Protein 1GVZ (pdb70)

Radius of gyration: 15.91 Å; Cα contacts (8 Å, |Δi|>4): 648; chains: 1; bounding box: 36×38×45 Å

Organism: Equus caballus (NCBI:txid9796)

Sequence (237 aa):
IIGGWECEKHSKPWQVAVYHQGHFQCGGVLVHPQWVLTAAHCMSDDYQIWLGRHNLSKDEDTAQFHQVSDSFLDPQFDLSLLKKKYLRPYDDISHDLMLLRLAQPARITDAVKILDLPTQEPKLGSTCYTSGWGLISTFTNRGSGTLQCVELRLQSNEKCARAYPEKMTEFVLCATHRDDSGSICLGDSGGALICDGVFQGITSWGYSECADFNDNFVFTKVMPHKKWIKETIEKNS

Solvent-accessible surface area: 10202 Å² total; per-residue (Å²): 13,59,37,27,115,85,3,136,137,67,41,39,16,36,5,0,0,2,26,44,122,54,120,9,37,0,0,0,0,0,12,54,41,33,0,0,0,0,1,0,34,6,75,33,134,70,16,48,0,68,1,3,26,6,26,20,75,114,149,32,158,55,29,30,106,13,102,31,52,66,42,54,30,8,108,130,11,82,117,74,21,65,113,47,106,56,7,94,26,103,14,69,5,2,27,1,2,0,0,0,47,1,48,124,74,9,170,87,37,95,4,0,84,69,17,104,31,3,118,96,109,24,72,119,25,16,64,0,78,1,1,1,2,3,61,131,40,3,140,121,67,44,3,34,22,35,5,47,0,0,87,6,129,2,49,47,38,84,49,2,7,167,59,61,77,114,4,87,38,146,54,1,13,1,2,17,18,194,54,60,48,0,18,0,0,4,0,0,0,0,0,2,0,20,3,118,68,39,1,3,0,2,1,0,8,5,68,13,99,33,4,32,1,36,77,18,2,2,2,0,35,2,32,58,7,34,147,53,0,122,90,12,21,142,77,52,73

Foldseek 3Di:
DFQFAFDDQLPQQQWKFKADPLATFAIWGAAFQFKTKFFLLSDDPWIWMWGLDFFQADDDPRIDTWTFDDKDFQPPPDCVQNVDQFDDQQDARLRRMMMTTTPDGHDDDSRHDHAYADPDAADFFFKKKKKFQADLPLVPHGGGTGITMHIWGWHDQVQQCPVHVVNDDPFFTQTAHDDQRDWDASRHTRIFIATPNHGFWTFDHGHSGTGHSRHGTGTTTRVVCVVVVVVVVVVPD

Secondary structure (DSSP, 8-state):
-BS-EEPPTTSSTTEEEEEETTEEEEEEEEEETTEEEE-GGG--SS-EEEES-SBTTS--TT-EEE-EEEEEE-TTS-GGGGG-SS--TTS--TT--EEEEESSPPPPBTTB---PPPSSPPPTT-EEEEEEEE-S-TTT-SEEEEEEEEEEEEE-GGGG-SS-GGG--TTEEEEE-SSTT-EE-GGGTTPEEEETTEEEEEE---SSS-EETTTS--EEESGGGHHHHHHHHHHH-

B-factor: mean 23.46, std 8.98, range [12.2, 68.85]

CATH classification: 2.40.10.10 (+1 more: 2.40.10.10)

InterPro domains:
  IPR001254 Serine proteases, trypsin domain [PF00089] (25-253)
  IPR001254 Serine proteases, trypsin domain [PS50240] (25-258)
  IPR001254 Serine proteases, trypsin domain [SM00020] (24-253)
  IPR001254 Serine proteases, trypsin domain [cd00190] (25-256)
  IPR001314 Peptidase S1A, chymotrypsin family [PR00722] (51-66)
  IPR001314 Peptidase S1A, chymotrypsin family [PR00722] (116-130)
  IPR001314 Peptidase S1A, chymotrypsin family [PR00722] (206-218)
  IPR009003 Peptidase S1, PA clan [SSF50494] (25-259)
  IPR018114 Serine proteases, trypsin family, histidine active site [PS00134] (61-66)
  IPR033116 Serine proteases, trypsin family, serine active site [PS00135] (207-218)

Nearest PDB structures (foldseek):
  1gvz-assembly1_A  TM=1.004E+00  e=5.950E-50  Equus caballus
  2zcl-assembly1_P  TM=9.090E-01  e=1.477E-29  Homo sapiens
  3tgi-assembly1_E  TM=9.128E-01  e=8.013E-24  Rattus norvegicus
  1a0j-assembly1_A  TM=9.058E-01  e=3.908E-24  Salmo salar
  1c9p-assembly1_A  TM=9.104E-01  e=4.204E-23  Sus scrofa

Structure (mmCIF, N/CA/C/O backbone):
data_1GVZ
#
_entry.id   1GVZ
#
_cell.length_a   72.668
_cell.length_b   79.104
_cell.length_c   45.783
_cell.angle_alpha   90.00
_cell.angle_beta   98.21
_cell.angle_gamma   90.00
#
_symmetry.space_group_name_H-M   'C 1 2 1'
#
loop_
_entity.id
_entity.type
_entity.pdbx_description
1 polymer KALLIKREIN-1E2
2 non-polymer GLYCEROL
3 non-polymer 'ACETATE ION'
4 water water
#
loop_
_atom_site.group_PDB
_atom_site.id
_atom_site.type_symbol
_atom_site.label_atom_id
_atom_site.label_alt_id
_atom_site.label_comp_id
_atom_site.label_asym_id
_atom_site.label_entity_id
_atom_site.label_seq_id
_atom_site.pdbx_PDB_ins_code
_atom_site.Cartn_x
_atom_site.Cartn_y
_atom_site.Cartn_z
_atom_site.occupancy
_atom_site.B_iso_or_equiv
_atom_site.auth_seq_id
_atom_site.auth_comp_id
_atom_site.auth_asym_id
_atom_site.auth_atom_id
_atom_site.pdbx_PDB_model_num
ATOM 1 N N . ILE A 1 1 ? 9.102 20.421 22.216 1.00 19.92 16 ILE A N 1
ATOM 2 C CA . ILE A 1 1 ? 8.107 20.457 23.330 1.00 18.74 16 ILE A CA 1
ATOM 3 C C . ILE A 1 1 ? 7.522 19.072 23.516 1.00 18.64 16 ILE A C 1
ATOM 4 O O . ILE A 1 1 ? 7.125 18.435 22.540 1.00 19.00 16 ILE A O 1
ATOM 9 N N . ILE A 1 2 ? 7.442 18.651 24.769 1.00 18.82 17 ILE A N 1
ATOM 10 C CA . ILE A 1 2 ? 6.720 17.411 25.108 1.00 19.80 17 ILE A CA 1
ATOM 11 C C . ILE A 1 2 ? 5.434 17.808 25.806 1.00 18.84 17 ILE A C 1
ATOM 12 O O . ILE A 1 2 ? 5.440 18.675 26.679 1.00 20.10 17 ILE A O 1
ATOM 17 N N . GLY A 1 3 ? 4.337 17.176 25.422 1.00 19.67 18 GLY A N 1
ATOM 18 C CA . GLY A 1 3 ? 3.064 17.425 26.087 1.00 19.56 18 GLY A CA 1
ATOM 19 C C . GLY A 1 3 ? 2.267 18.589 25.516 1.00 19.52 18 GLY A C 1
ATOM 20 O O . GLY A 1 3 ? 1.324 19.070 26.157 1.00 20.53 18 GLY A O 1
ATOM 21 N N . GLY A 1 4 ? 2.662 19.063 24.340 1.00 18.78 19 GLY A N 1
ATOM 22 C CA . GLY A 1 4 ? 1.953 20.139 23.657 1.00 18.30 19 GLY A CA 1
ATOM 23 C C . GLY A 1 4 ? 1.007 19.640 22.598 1.00 17.34 19 GLY A C 1
ATOM 24 O O . GLY A 1 4 ? 0.564 18.477 22.620 1.00 20.12 19 GLY A O 1
ATOM 25 N N . TRP A 1 5 ? 0.706 20.507 21.648 1.00 16.09 20 TRP A N 1
ATOM 26 C CA . TRP A 1 5 ? -0.233 20.219 20.583 1.00 16.42 20 TRP A CA 1
ATOM 27 C C . TRP A 1 5 ? 0.291 20.845 19.297 1.00 16.25 20 TRP A C 1
ATOM 28 O O . TRP A 1 5 ? 1.057 21.829 19.356 1.00 16.19 20 TRP A O 1
ATOM 39 N N . GLU A 1 6 ? -0.111 20.353 18.139 1.00 15.98 21 GLU A N 1
ATOM 40 C CA . GLU A 1 6 ? 0.346 20.923 16.887 1.00 16.07 21 GLU A CA 1
ATOM 41 C C . GLU A 1 6 ? -0.241 22.305 16.694 1.00 17.14 21 GLU A C 1
ATOM 42 O O . GLU A 1 6 ? -1.449 22.467 16.737 1.00 18.55 21 GLU A O 1
ATOM 48 N N . CYS A 1 7 ? 0.625 23.300 16.512 1.00 16.19 22 CYS A N 1
ATOM 49 C CA . CYS A 1 7 ? 0.147 24.672 16.299 1.00 17.58 22 CYS A CA 1
ATOM 50 C C . CYS A 1 7 ? -0.623 24.781 14.977 1.00 17.27 22 CYS A C 1
ATOM 51 O O . CYS A 1 7 ? -0.377 24.030 14.033 1.00 17.15 22 CYS A O 1
ATOM 55 N N . GLU A 1 8 ? -1.524 25.758 14.898 1.00 16.99 23 GLU A N 1
ATOM 56 C CA . GLU A 1 8 ? -2.112 26.091 13.604 1.00 17.39 23 GLU A CA 1
ATOM 57 C C . GLU A 1 8 ? -1.002 26.497 12.633 1.00 17.12 23 GLU A C 1
ATOM 58 O O . GLU A 1 8 ? -0.040 27.184 13.024 1.00 16.17 23 GLU A O 1
ATOM 64 N N . LYS A 1 9 ? -1.087 26.034 11.391 1.00 16.58 24 LYS A N 1
ATOM 65 C CA . LYS A 1 9 ? -0.038 26.265 10.409 1.00 17.21 24 LYS A CA 1
ATOM 66 C C . LYS A 1 9 ? 0.129 27.765 10.180 1.00 17.40 24 LYS A C 1
ATOM 67 O O . LYS A 1 9 ? -0.845 28.464 9.926 1.00 18.31 24 LYS A O 1
ATOM 77 N N . HIS A 1 10 ? 1.368 28.251 10.305 1.00 17.89 25 HIS A N 1
ATOM 78 C CA . HIS A 1 10 ? 1.696 29.675 10.090 1.00 19.68 25 HIS A CA 1
ATOM 79 C C . HIS A 1 10 ? 1.141 30.598 11.139 1.00 18.34 25 HIS A C 1
ATOM 80 O O . HIS A 1 10 ? 1.100 31.819 10.935 1.00 19.79 25 HIS A O 1
ATOM 87 N N . SER A 1 11 ? 0.704 30.046 12.262 1.00 17.38 26 SER A N 1
ATOM 88 C CA . SER A 1 11 ? 0.253 30.883 13.363 1.00 17.26 26 SER A CA 1
ATOM 89 C C . SER A 1 11 ? 1.396 31.496 14.154 1.00 16.57 26 SER A C 1
ATOM 90 O O . SER A 1 11 ? 1.146 32.375 15.001 1.00 17.38 26 SER A O 1
ATOM 93 N N . LYS A 1 12 ? 2.631 31.019 13.937 1.00 15.73 27 LYS A N 1
ATOM 94 C CA . LYS A 1 12 ? 3.825 31.568 14.622 1.00 15.18 27 LYS A CA 1
ATOM 95 C C . LYS A 1 12 ? 4.811 31.972 13.521 1.00 15.52 27 LYS A C 1
ATOM 96 O O . LYS A 1 12 ? 5.884 31.393 13.382 1.00 15.32 27 LYS A O 1
ATOM 102 N N . PRO A 1 13 ? 4.456 32.963 12.691 1.00 14.95 28 PRO A N 1
ATOM 103 C CA . PRO A 1 13 ? 5.224 33.218 11.463 1.00 14.45 28 PRO A CA 1
ATOM 104 C C . PRO A 1 13 ? 6.616 33.820 11.688 1.00 14.07 28 PRO A C 1
ATOM 105 O O . PRO A 1 13 ? 7.396 33.932 10.725 1.00 14.35 28 PRO A O 1
ATOM 109 N N . TRP A 1 14 ? 6.896 34.198 12.931 1.00 13.70 29 TRP A N 1
ATOM 110 C CA . TRP A 1 14 ? 8.241 34.608 13.361 1.00 13.70 29 TRP A CA 1
ATOM 111 C C . TRP A 1 14 ? 9.143 33.436 13.725 1.00 13.50 29 TRP A C 1
ATOM 112 O O . TRP A 1 14 ? 10.322 33.641 14.056 1.00 13.64 29 TRP A O 1
ATOM 123 N N . GLN A 1 15 ? 8.609 32.204 13.724 1.00 13.99 30 GLN A N 1
ATOM 124 C CA . GLN A 1 15 ? 9.361 31.049 14.202 1.00 13.95 30 GLN A CA 1
ATOM 125 C C . GLN A 1 15 ? 10.449 30.675 13.205 1.00 13.58 30 GLN A C 1
ATOM 126 O O . GLN A 1 15 ? 10.183 30.563 11.993 1.00 14.69 30 GLN A O 1
ATOM 132 N N . VAL A 1 16 ? 11.649 30.496 13.731 1.00 13.05 31 VAL A N 1
ATOM 133 C CA . VAL A 1 16 ? 12.779 30.133 12.907 1.00 13.62 31 VAL A CA 1
ATOM 134 C C . VAL A 1 16 ? 13.211 28.701 13.179 1.00 13.91 31 VAL A C 1
ATOM 135 O O . VAL A 1 16 ? 13.089 28.234 14.308 1.00 13.31 31 VAL A O 1
ATOM 139 N N . ALA A 1 17 ? 13.715 28.037 12.132 1.00 14.09 32 ALA A N 1
ATOM 140 C CA . ALA A 1 17 ? 14.412 26.753 12.314 1.00 13.82 32 ALA A CA 1
ATOM 141 C C . ALA A 1 17 ? 15.868 26.916 11.927 1.00 14.64 32 ALA A C 1
ATOM 142 O O . ALA A 1 17 ? 16.165 27.334 10.796 1.00 15.37 32 ALA A O 1
ATOM 144 N N . VAL A 1 18 ? 16.771 26.648 12.858 1.00 14.62 33 VAL A N 1
ATOM 145 C CA . VAL A 1 18 ? 18.209 26.782 12.638 1.00 15.47 33 VAL A CA 1
ATOM 146 C C . VAL A 1 18 ? 18.801 25.397 12.472 1.00 15.58 33 VAL A C 1
ATOM 147 O O . VAL A 1 18 ? 18.697 24.553 13.374 1.00 16.62 33 VAL A O 1
ATOM 151 N N . TYR A 1 19 ? 19.410 25.184 11.307 1.00 16.56 34 TYR A N 1
ATOM 152 C CA . TYR A 1 19 ? 20.024 23.898 10.960 1.00 17.28 34 TYR A CA 1
ATOM 153 C C . TYR A 1 19 ? 21.539 24.042 10.852 1.00 19.35 34 TYR A C 1
ATOM 154 O O . TYR A 1 19 ? 22.058 25.142 10.681 1.00 17.73 34 TYR A O 1
ATOM 163 N N . HIS A 1 20 ? 22.213 22.905 10.954 1.00 20.58 35 HIS A N 1
ATOM 164 C CA . HIS A 1 20 ? 23.650 22.814 10.696 1.00 22.95 35 HIS A CA 1
ATOM 165 C C . HIS A 1 20 ? 23.887 21.562 9.868 1.00 22.62 35 HIS A C 1
ATOM 166 O O . HIS A 1 20 ? 23.558 20.455 10.312 1.00 23.44 35 HIS A O 1
ATOM 173 N N . GLN A 1 21 ? 24.422 21.748 8.653 1.00 24.93 36 GLN A N 1
ATOM 174 C CA . GLN A 1 21 ? 24.784 20.631 7.774 1.00 26.17 36 GLN A CA 1
ATOM 175 C C . GLN A 1 21 ? 23.618 19.680 7.572 1.00 26.37 36 GLN A C 1
ATOM 176 O O . GLN A 1 21 ? 23.722 18.442 7.591 1.00 26.90 36 GLN A O 1
ATOM 182 N N . GLY A 1 22 ? 22.108 20.276 7.440 1.00 23.25 38 GLY A N 1
ATOM 183 C CA . GLY A 1 22 ? 20.986 19.396 7.221 1.00 24.03 38 GLY A CA 1
ATOM 184 C C . GLY A 1 22 ? 20.448 18.838 8.518 1.00 23.22 38 GLY A C 1
ATOM 185 O O . GLY A 1 22 ? 19.446 18.140 8.481 1.00 24.61 38 GLY A O 1
ATOM 186 N N . HIS A 1 23 ? 21.086 19.144 9.653 1.00 22.80 39 HIS A N 1
ATOM 187 C CA . HIS A 1 23 ? 20.594 18.656 10.945 1.00 22.48 39 HIS A CA 1
ATOM 188 C C . HIS A 1 23 ? 19.980 19.784 11.756 1.00 20.72 39 HIS A C 1
ATOM 189 O O . HIS A 1 23 ? 20.635 20.806 11.988 1.00 19.99 39 HIS A O 1
ATOM 196 N N . PHE A 1 24 ? 18.741 19.586 12.193 1.00 19.65 40 PHE A N 1
ATOM 197 C CA . PHE A 1 24 ? 18.067 20.610 12.988 1.00 18.80 40 PHE A CA 1
ATOM 198 C C . PHE A 1 24 ? 18.808 20.848 14.293 1.00 18.24 40 PHE A C 1
ATOM 199 O O . PHE A 1 24 ? 19.177 19.895 14.998 1.00 19.11 40 PHE A O 1
ATOM 207 N N . GLN A 1 25 ? 19.004 22.122 14.640 1.00 17.61 41 GLN A N 1
ATOM 208 C CA . GLN A 1 25 ? 19.679 22.480 15.877 1.00 18.21 41 GLN A CA 1
ATOM 209 C C . GLN A 1 25 ? 18.790 23.179 16.899 1.00 16.67 41 GLN A C 1
ATOM 210 O O . GLN A 1 25 ? 18.725 22.779 18.053 1.00 17.13 41 GLN A O 1
ATOM 216 N N . CYS A 1 26 ? 18.157 24.286 16.503 1.00 16.45 42 CYS A N 1
ATOM 217 C CA . CYS A 1 26 ? 17.276 24.996 17.429 1.00 17.39 42 CYS A CA 1
ATOM 218 C C . CYS A 1 26 ? 16.282 25.837 16.685 1.00 15.26 42 CYS A C 1
ATOM 219 O O . CYS A 1 26 ? 16.304 25.910 15.475 1.00 14.78 42 CYS A O 1
ATOM 223 N N . GLY A 1 27 ? 15.407 26.459 17.466 1.00 14.26 43 GLY A N 1
ATOM 224 C CA . GLY A 1 27 ? 14.524 27.495 16.955 1.00 14.20 43 GLY A CA 1
ATOM 225 C C . GLY A 1 27 ? 15.144 28.881 17.042 1.00 14.20 43 GLY A C 1
ATOM 226 O O . GLY A 1 27 ? 16.362 29.043 17.164 1.00 14.43 43 GLY A O 1
ATOM 227 N N . GLY A 1 28 ? 14.278 29.886 16.964 1.00 13.92 44 GLY A N 1
ATOM 228 C CA . GLY A 1 28 ? 14.673 31.290 16.942 1.00 13.65 44 GLY A CA 1
ATOM 229 C C . GLY A 1 28 ? 13.463 32.122 16.647 1.00 13.35 44 GLY A C 1
ATOM 230 O O . GLY A 1 28 ? 12.378 31.596 16.346 1.00 13.20 44 GLY A O 1
ATOM 231 N N . VAL A 1 29 ? 13.646 33.444 16.739 1.00 13.26 45 VAL A N 1
ATOM 232 C CA . VAL A 1 29 ? 12.592 34.438 16.481 1.00 13.71 45 VAL A CA 1
ATOM 233 C C . VAL A 1 29 ? 13.080 35.451 15.443 1.00 13.66 45 VAL A C 1
ATOM 234 O O . VAL A 1 29 ? 14.165 36.042 15.604 1.00 14.13 45 VAL A O 1
ATOM 238 N N . LEU A 1 30 ? 12.315 35.637 14.390 1.00 13.16 46 LEU A N 1
ATOM 239 C CA . LEU A 1 30 ? 12.599 36.731 13.447 1.00 13.72 46 LEU A CA 1
ATOM 240 C C . LEU A 1 30 ? 12.158 38.060 14.065 1.00 13.96 46 LEU A C 1
ATOM 241 O O . LEU A 1 30 ? 10.967 38.316 14.256 1.00 14.30 46 LEU A O 1
ATOM 246 N N . VAL A 1 31 ? 13.136 38.890 14.445 1.00 14.55 47 VAL A N 1
ATOM 247 C CA . VAL A 1 31 ? 12.833 40.173 15.132 1.00 16.22 47 VAL A CA 1
ATOM 248 C C . VAL A 1 31 ? 12.971 41.405 14.235 1.00 17.32 47 VAL A C 1
ATOM 249 O O . VAL A 1 31 ? 12.598 42.500 14.660 1.00 18.22 47 VAL A O 1
ATOM 253 N N . HIS A 1 32 ? 13.495 41.209 13.022 1.00 17.08 48 HIS A N 1
ATOM 254 C CA . HIS A 1 32 ? 13.660 42.260 12.007 1.00 17.63 48 HIS A CA 1
ATOM 255 C C . HIS A 1 32 ? 13.887 41.468 10.720 1.00 17.89 48 HIS A C 1
ATOM 256 O O . HIS A 1 32 ? 14.315 40.313 10.803 1.00 17.13 48 HIS A O 1
ATOM 263 N N . PRO A 1 33 ? 13.564 41.995 9.535 1.00 18.48 49 PRO A N 1
ATOM 264 C CA . PRO A 1 33 ? 13.811 41.230 8.309 1.00 18.74 49 PRO A CA 1
ATOM 265 C C . PRO A 1 33 ? 15.247 40.728 8.192 1.00 18.30 49 PRO A C 1
ATOM 266 O O . PRO A 1 33 ? 15.485 39.703 7.547 1.00 20.47 49 PRO A O 1
ATOM 270 N N . GLN A 1 34 ? 16.204 41.403 8.809 1.00 18.05 50 GLN A N 1
ATOM 271 C CA . GLN A 1 34 ? 17.593 40.974 8.719 1.00 18.68 50 GLN A CA 1
ATOM 272 C C . GLN A 1 34 ? 18.153 40.259 9.953 1.00 17.23 50 GLN A C 1
ATOM 273 O O . GLN A 1 34 ? 19.364 40.023 10.023 1.00 18.54 50 GLN A O 1
ATOM 279 N N . TRP A 1 35 ? 17.293 39.948 10.933 1.00 16.79 51 TRP A N 1
ATOM 280 C CA . TRP A 1 35 ? 17.805 39.479 12.218 1.00 15.86 51 TRP A CA 1
ATOM 281 C C . TRP A 1 35 ? 16.975 38.386 12.883 1.00 14.85 51 TRP A C 1
ATOM 282 O O . TRP A 1 35 ? 15.754 38.535 13.007 1.00 15.17 51 TRP A O 1
ATOM 293 N N . VAL A 1 36 ? 17.682 37.356 13.361 1.00 15.03 52 VAL A N 1
ATOM 294 C CA . VAL A 1 36 ? 17.108 36.285 14.153 1.00 15.23 52 VAL A CA 1
ATOM 295 C C . VAL A 1 36 ? 17.705 36.352 15.557 1.00 14.41 52 VAL A C 1
ATOM 296 O O . VAL A 1 36 ? 18.932 36.456 15.731 1.00 15.99 52 VAL A O 1
ATOM 300 N N . LEU A 1 37 ? 16.833 36.259 16.554 1.00 14.66 53 LEU A N 1
ATOM 301 C CA . LEU A 1 37 ? 17.238 36.113 17.944 1.00 14.64 53 LEU A CA 1
ATOM 302 C C . LEU A 1 37 ? 17.131 34.646 18.341 1.00 14.55 53 LEU A C 1
ATOM 303 O O . LEU A 1 37 ? 16.095 34.024 18.131 1.00 14.67 53 LEU A O 1
ATOM 308 N N . THR A 1 38 ? 18.175 34.112 18.942 1.00 14.25 54 THR A N 1
ATOM 309 C CA . THR A 1 38 ? 18.152 32.734 19.404 1.00 15.23 54 THR A CA 1
ATOM 310 C C . THR A 1 38 ? 19.068 32.581 20.622 1.00 15.67 54 THR A C 1
ATOM 311 O O . THR A 1 38 ? 19.508 33.607 21.177 1.00 16.21 54 THR A O 1
ATOM 315 N N . ALA A 1 39 ? 19.299 31.349 21.084 1.00 15.72 55 ALA A N 1
ATOM 316 C CA . ALA A 1 39 ? 20.184 31.132 22.245 1.00 16.07 55 ALA A CA 1
ATOM 317 C C . ALA A 1 39 ? 21.647 31.121 21.801 1.00 16.16 55 ALA A C 1
ATOM 318 O O . ALA A 1 39 ? 21.994 30.575 20.734 1.00 17.87 55 ALA A O 1
ATOM 320 N N . ALA A 1 40 ? 22.520 31.668 22.650 1.00 17.47 56 ALA A N 1
ATOM 321 C CA . ALA A 1 40 ? 23.971 31.632 22.412 1.00 18.07 56 ALA A CA 1
ATOM 322 C C . ALA A 1 40 ? 24.522 30.206 22.305 1.00 18.97 56 ALA A C 1
ATOM 323 O O . ALA A 1 40 ? 25.464 29.981 21.525 1.00 19.64 56 ALA A O 1
ATOM 325 N N . HIS A 1 41 ? 23.939 29.250 23.032 1.00 19.39 57 HIS A N 1
ATOM 326 C CA . HIS A 1 41 ? 24.419 27.861 22.943 1.00 20.19 57 HIS A CA 1
ATOM 327 C C . HIS A 1 41 ? 24.077 27.184 21.601 1.00 21.54 57 HIS A C 1
ATOM 328 O O . HIS A 1 41 ? 24.483 26.038 21.346 1.00 23.54 57 HIS A O 1
ATOM 335 N N . CYS A 1 42 ? 23.335 27.883 20.748 1.00 21.40 58 CYS A N 1
ATOM 336 C CA . CYS A 1 42 ? 23.007 27.369 19.424 1.00 22.02 58 CYS A CA 1
ATOM 337 C C . CYS A 1 42 ? 24.052 27.846 18.407 1.00 22.91 58 CYS A C 1
ATOM 338 O O . CYS A 1 42 ? 23.863 27.786 17.174 1.00 22.53 58 CYS A O 1
ATOM 341 N N . MET A 1 43 ? 25.267 28.678 18.924 1.00 24.32 60 MET A N 1
ATOM 342 C CA . MET A 1 43 ? 26.335 29.077 18.013 1.00 24.87 60 MET A CA 1
ATOM 343 C C . MET A 1 43 ? 26.824 27.890 17.180 1.00 24.88 60 MET A C 1
ATOM 344 O O . MET A 1 43 ? 26.919 26.759 17.679 1.00 24.95 60 MET A O 1
ATOM 349 N N . SER A 1 44 ? 27.091 28.158 15.901 1.00 24.87 61 SER A N 1
ATOM 350 C CA . SER A 1 44 ? 27.693 27.164 15.009 1.00 25.71 61 SER A CA 1
ATOM 351 C C . SER A 1 44 ? 28.621 27.855 14.009 1.00 25.37 61 SER A C 1
ATOM 352 O O . SER A 1 44 ? 28.644 29.085 13.909 1.00 24.45 61 SER A O 1
ATOM 355 N N . ASP A 1 45 ? 29.401 27.060 13.275 1.00 27.54 62 ASP A N 1
ATOM 356 C CA . ASP A 1 45 ? 30.260 27.618 12.225 1.00 28.61 62 ASP A CA 1
ATOM 357 C C . ASP A 1 45 ? 29.634 27.711 10.833 1.00 28.58 62 ASP A C 1
ATOM 358 O O . ASP A 1 45 ? 30.282 28.156 9.886 1.00 29.05 62 ASP A O 1
ATOM 363 N N . ASP A 1 46 ? 28.374 27.294 10.692 1.00 27.24 63 ASP A N 1
ATOM 364 C CA . ASP A 1 46 ? 27.716 27.384 9.381 1.00 26.72 63 ASP A CA 1
ATOM 365 C C . ASP A 1 46 ? 26.196 27.222 9.513 1.00 25.23 63 ASP A C 1
ATOM 366 O O . ASP A 1 46 ? 25.681 26.121 9.584 1.00 26.25 63 ASP A O 1
ATOM 374 N N . TYR A 1 47 ? 25.504 28.341 9.551 1.00 22.80 64 TYR A N 1
ATOM 375 C CA . TYR A 1 47 ? 24.058 28.332 9.749 1.00 20.98 64 TYR A CA 1
ATOM 376 C C . TYR A 1 47 ? 23.250 28.091 8.476 1.00 20.20 64 TYR A C 1
ATOM 377 O O . TYR A 1 47 ? 23.559 28.635 7.417 1.00 20.74 64 TYR A O 1
ATOM 386 N N . GLN A 1 48 ? 22.214 27.260 8.583 1.00 19.08 65 GLN A N 1
ATOM 387 C CA . GLN A 1 48 ? 21.187 27.249 7.547 1.00 18.88 65 GLN A CA 1
ATOM 388 C C . GLN A 1 48 ? 19.903 27.683 8.230 1.00 17.52 65 GLN A C 1
ATOM 389 O O . GLN A 1 48 ? 19.442 26.997 9.154 1.00 18.23 65 GLN A O 1
ATOM 395 N N . ILE A 1 49 ? 19.354 28.829 7.826 1.00 17.07 66 ILE A N 1
ATOM 396 C CA . ILE A 1 49 ? 18.190 29.399 8.505 1.00 16.75 66 ILE A CA 1
ATOM 397 C C . ILE A 1 49 ? 16.965 29.186 7.644 1.00 16.45 66 ILE A C 1
ATOM 398 O O . ILE A 1 49 ? 16.964 29.516 6.446 1.00 16.67 66 ILE A O 1
ATOM 403 N N . TRP A 1 50 ? 15.922 28.645 8.254 1.00 15.84 67 TRP A N 1
ATOM 404 C CA . TRP A 1 50 ? 14.661 28.419 7.566 1.00 15.40 67 TRP A CA 1
ATOM 405 C C . TRP A 1 50 ? 13.528 29.169 8.226 1.00 15.82 67 TRP A C 1
ATOM 406 O O . TRP A 1 50 ? 13.232 28.979 9.419 1.00 15.33 67 TRP A O 1
ATOM 417 N N . LEU A 1 51 ? 12.872 30.002 7.418 1.00 15.36 68 LEU A N 1
ATOM 418 C CA . LEU A 1 51 ? 11.673 30.708 7.816 1.00 14.60 68 LEU A CA 1
ATOM 419 C C . LEU A 1 51 ? 10.465 30.075 7.134 1.00 14.79 68 LEU A C 1
ATOM 420 O O . LEU A 1 51 ? 10.617 29.371 6.125 1.00 15.17 68 LEU A O 1
ATOM 425 N N . GLY A 1 52 ? 9.277 30.342 7.663 1.00 14.37 69 GLY A N 1
ATOM 426 C CA . GLY A 1 52 ? 8.043 29.908 7.026 1.00 15.20 69 GLY A CA 1
ATOM 427 C C . GLY A 1 52 ? 7.747 28.418 7.141 1.00 14.88 69 GLY A C 1
ATOM 428 O O . GLY A 1 52 ? 6.934 27.889 6.374 1.00 16.08 69 GLY A O 1
ATOM 429 N N . ARG A 1 53 ? 8.373 27.738 8.098 1.00 15.47 70 ARG A N 1
ATOM 430 C CA . ARG A 1 53 ? 8.196 26.285 8.193 1.00 15.68 70 ARG A CA 1
ATOM 431 C C . ARG A 1 53 ? 7.042 25.924 9.088 1.00 16.29 70 ARG A C 1
ATOM 432 O O . ARG A 1 53 ? 6.680 26.637 10.027 1.00 17.37 70 ARG A O 1
ATOM 440 N N . HIS A 1 54 ? 6.485 24.752 8.801 1.00 15.72 71 HIS A N 1
ATOM 441 C CA . HIS A 1 54 ? 5.533 24.096 9.693 1.00 16.20 71 HIS A CA 1
ATOM 442 C C . HIS A 1 54 ? 5.930 22.648 9.982 1.00 15.57 71 HIS A C 1
ATOM 443 O O . HIS A 1 54 ? 6.173 22.280 11.134 1.00 15.36 71 HIS A O 1
ATOM 450 N N . ASN A 1 55 ? 5.979 21.837 8.926 1.00 15.69 72 ASN A N 1
ATOM 451 C CA . ASN A 1 55 ? 6.404 20.437 9.045 1.00 17.36 72 ASN A CA 1
ATOM 452 C C . ASN A 1 55 ? 7.824 20.313 8.496 1.00 17.99 72 ASN A C 1
ATOM 453 O O . ASN A 1 55 ? 8.049 20.423 7.286 1.00 18.60 72 ASN A O 1
ATOM 458 N N . LEU A 1 56 ? 8.790 20.129 9.395 1.00 18.02 73 LEU A N 1
ATOM 459 C CA . LEU A 1 56 ? 10.186 19.999 8.976 1.00 19.13 73 LEU A CA 1
ATOM 460 C C . LEU A 1 56 ? 10.461 18.736 8.174 1.00 21.24 73 LEU A C 1
ATOM 461 O O . LEU A 1 56 ? 11.533 18.615 7.574 1.00 22.90 73 LEU A O 1
ATOM 466 N N . SER A 1 57 ? 9.515 17.801 8.193 1.00 21.80 74 SER A N 1
ATOM 467 C CA . SER A 1 57 ? 9.727 16.480 7.597 1.00 23.89 74 SER A CA 1
ATOM 468 C C . SER A 1 57 ? 9.358 16.455 6.125 1.00 25.20 74 SER A C 1
ATOM 469 O O . SER A 1 57 ? 9.459 15.410 5.472 1.00 26.13 74 SER A O 1
ATOM 472 N N . LYS A 1 58 ? 8.925 17.587 5.587 1.00 25.54 75 LYS A N 1
ATOM 473 C CA . LYS A 1 58 ? 8.664 17.657 4.152 1.00 27.03 75 LYS A CA 1
ATOM 474 C C . LYS A 1 58 ? 8.945 19.014 3.555 1.00 27.24 75 LYS A C 1
ATOM 475 O O . LYS A 1 58 ? 9.117 19.983 4.276 1.00 26.50 75 LYS A O 1
ATOM 481 N N . ASP A 1 59 ? 9.020 19.065 2.227 1.00 27.87 76 ASP A N 1
ATOM 482 C CA . ASP A 1 59 ? 9.267 20.309 1.534 1.00 28.07 76 ASP A CA 1
ATOM 483 C C . ASP A 1 59 ? 8.007 21.151 1.624 1.00 26.34 76 ASP A C 1
ATOM 484 O O . ASP A 1 59 ? 6.889 20.639 1.539 1.00 27.75 76 ASP A O 1
ATOM 489 N N . GLU A 1 60 ? 8.188 22.454 1.817 1.00 23.93 77 GLU A N 1
ATOM 490 C CA . GLU A 1 60 ? 7.053 23.368 1.962 1.00 22.56 77 GLU A CA 1
ATOM 491 C C . GLU A 1 60 ? 7.229 24.586 1.096 1.00 21.97 77 GLU A C 1
ATOM 492 O O . GLU A 1 60 ? 8.301 25.199 1.063 1.00 20.74 77 GLU A O 1
ATOM 498 N N . ASP A 1 61 ? 6.159 24.969 0.411 1.00 21.91 78 ASP A N 1
ATOM 499 C CA . ASP A 1 61 ? 6.246 26.095 -0.506 1.00 22.36 78 ASP A CA 1
ATOM 500 C C . ASP A 1 61 ? 6.526 27.426 0.188 1.00 21.55 78 ASP A C 1
ATOM 501 O O . ASP A 1 61 ? 7.139 28.298 -0.410 1.00 22.11 78 ASP A O 1
ATOM 509 N N . THR A 1 62 ? 6.101 27.571 1.450 1.00 19.89 79 THR A N 1
ATOM 510 C CA . THR A 1 62 ? 6.330 28.821 2.196 1.00 19.38 79 THR A CA 1
ATOM 511 C C . THR A 1 62 ? 7.729 28.912 2.788 1.00 18.62 79 THR A C 1
ATOM 512 O O . THR A 1 62 ? 8.097 29.961 3.309 1.00 19.76 79 THR A O 1
ATOM 516 N N . ALA A 1 63 ? 8.494 27.831 2.697 1.00 18.41 80 ALA A N 1
ATOM 517 C CA . ALA A 1 63 ? 9.846 27.809 3.277 1.00 17.83 80 ALA A CA 1
ATOM 518 C C . ALA A 1 63 ? 10.751 28.825 2.592 1.00 18.07 80 ALA A C 1
ATOM 519 O O . ALA A 1 63 ? 10.765 28.931 1.367 1.00 19.23 80 ALA A O 1
ATOM 521 N N . GLN A 1 64 ? 11.534 29.545 3.394 1.00 16.89 81 GLN A N 1
ATOM 522 C CA . GLN A 1 64 ? 12.458 30.549 2.901 1.00 17.36 81 GLN A CA 1
ATOM 523 C C . GLN A 1 64 ? 13.833 30.284 3.521 1.00 17.58 81 GLN A C 1
ATOM 524 O O . GLN A 1 64 ? 13.981 30.251 4.752 1.00 17.91 81 GLN A O 1
ATOM 530 N N . PHE A 1 65 ? 14.825 30.080 2.665 1.00 16.89 82 PHE A N 1
ATOM 531 C CA . PHE A 1 65 ? 16.187 29.726 3.061 1.00 17.33 82 PHE A CA 1
ATOM 532 C C . PHE A 1 65 ? 17.067 30.963 3.174 1.00 17.54 82 PHE A C 1
ATOM 533 O O . PHE A 1 65 ? 17.059 31.799 2.259 1.00 17.38 82 PHE A O 1
ATOM 541 N N . HIS A 1 66 ? 17.846 31.042 4.260 1.00 16.91 83 HIS A N 1
ATOM 542 C CA . HIS A 1 66 ? 18.757 32.157 4.533 1.00 16.86 83 HIS A CA 1
ATOM 543 C C . HIS A 1 66 ? 20.075 31.676 5.092 1.00 17.49 83 HIS A C 1
ATOM 544 O O . HIS A 1 66 ? 20.130 30.718 5.887 1.00 18.08 83 HIS A O 1
ATOM 551 N N . GLN A 1 67 ? 21.140 32.351 4.675 1.00 18.79 84 GLN A N 1
ATOM 552 C CA . GLN A 1 67 ? 22.438 32.255 5.323 1.00 18.51 84 GLN A CA 1
ATOM 553 C C . GLN A 1 67 ? 22.646 33.433 6.259 1.00 18.80 84 GLN A C 1
ATOM 554 O O . GLN A 1 67 ? 21.911 34.423 6.215 1.00 18.92 84 GLN A O 1
ATOM 560 N N . VAL A 1 68 ? 23.676 33.314 7.091 1.00 18.95 85 VAL A N 1
ATOM 561 C CA . VAL A 1 68 ? 23.985 34.283 8.135 1.00 19.65 85 VAL A CA 1
ATOM 562 C C . VAL A 1 68 ? 25.316 34.958 7.798 1.00 19.65 85 VAL A C 1
ATOM 563 O O . VAL A 1 68 ? 26.273 34.281 7.435 1.00 21.39 85 VAL A O 1
ATOM 567 N N . SER A 1 69 ? 25.363 36.278 7.950 1.00 20.95 86 SER A N 1
ATOM 568 C CA . SER A 1 69 ? 26.599 37.022 7.707 1.00 22.43 86 SER A CA 1
ATOM 569 C C . SER A 1 69 ? 27.429 37.249 8.963 1.00 23.34 86 SER A C 1
ATOM 570 O O . SER A 1 69 ? 28.648 37.376 8.861 1.00 24.33 86 SER A O 1
ATOM 573 N N . ASP A 1 70 ? 26.782 37.352 10.127 1.00 22.98 87 ASP A N 1
ATOM 574 C CA . ASP A 1 70 ? 27.476 37.697 11.375 1.00 23.96 87 ASP A CA 1
ATOM 575 C C . ASP A 1 70 ? 26.668 37.184 12.555 1.00 23.30 87 ASP A C 1
ATOM 576 O O . ASP A 1 70 ? 25.436 37.111 12.477 1.00 22.36 87 ASP A O 1
ATOM 581 N N . SER A 1 71 ? 27.361 36.873 13.656 1.00 23.19 88 SER A N 1
ATOM 582 C CA . SER A 1 71 ? 26.725 36.518 14.929 1.00 22.92 88 SER A CA 1
ATOM 583 C C . SER A 1 71 ? 27.147 37.536 16.005 1.00 22.89 88 SER A C 1
ATOM 584 O O . SER A 1 71 ? 28.303 38.003 16.022 1.00 23.93 88 SER A O 1
ATOM 588 N N . PHE A 1 72 ? 26.233 37.858 16.913 1.00 21.40 89 PHE A N 1
ATOM 589 C CA . PHE A 1 72 ? 26.505 38.784 18.023 1.00 20.60 89 PHE A CA 1
ATOM 590 C C . PHE A 1 72 ? 25.966 38.142 19.304 1.00 20.74 89 PHE A C 1
ATOM 591 O O . PHE A 1 72 ? 24.757 37.959 19.451 1.00 19.17 89 PHE A O 1
ATOM 599 N N . LEU A 1 73 ? 26.855 37.791 20.228 1.00 20.76 90 LEU A N 1
ATOM 600 C CA . LEU A 1 73 ? 26.444 37.199 21.501 1.00 20.66 90 LEU A CA 1
ATOM 601 C C . LEU A 1 73 ? 26.275 38.270 22.555 1.00 20.91 90 LEU A C 1
ATOM 602 O O . LEU A 1 73 ? 26.955 39.310 22.522 1.00 21.21 90 LEU A O 1
ATOM 607 N N . ASP A 1 74 ? 25.363 38.036 23.489 1.00 20.43 91 ASP A N 1
ATOM 608 C CA . ASP A 1 74 ? 25.252 38.896 24.647 1.00 20.41 91 ASP A CA 1
ATOM 609 C C . ASP A 1 74 ? 26.670 38.963 25.240 1.00 20.71 91 ASP A C 1
ATOM 610 O O . ASP A 1 74 ? 27.260 37.926 25.535 1.00 20.85 91 ASP A O 1
ATOM 615 N N . PRO A 1 75 ? 27.214 40.168 25.424 1.00 22.22 92 PRO A N 1
ATOM 616 C CA . PRO A 1 75 ? 28.607 40.282 25.910 1.00 23.49 92 PRO A CA 1
ATOM 617 C C . PRO A 1 75 ? 28.853 39.682 27.303 1.00 24.33 92 PRO A C 1
ATOM 618 O O . PRO A 1 75 ? 30.016 39.438 27.668 1.00 25.52 92 PRO A O 1
ATOM 622 N N . GLN A 1 76 ? 27.785 39.426 28.058 1.00 24.45 93 GLN A N 1
ATOM 623 C CA . GLN A 1 76 ? 27.904 38.863 29.407 1.00 24.66 93 GLN A CA 1
ATOM 624 C C . GLN A 1 76 ? 27.743 37.344 29.435 1.00 24.31 93 GLN A C 1
ATOM 625 O O . GLN A 1 76 ? 27.845 36.719 30.488 1.00 25.85 93 GLN A O 1
ATOM 631 N N . PHE A 1 77 ? 27.486 36.740 28.282 1.00 23.09 94 PHE A N 1
ATOM 632 C CA . PHE A 1 77 ? 27.452 35.290 28.206 1.00 22.72 94 PHE A CA 1
ATOM 633 C C . PHE A 1 77 ? 28.841 34.726 28.540 1.00 23.41 94 PHE A C 1
ATOM 634 O O . PHE A 1 77 ? 29.851 35.236 28.044 1.00 23.89 94 PHE A O 1
ATOM 642 N N . ASP A 1 78 ? 28.891 33.691 29.365 1.00 23.95 95 ASP A N 1
ATOM 643 C CA . ASP A 1 78 ? 30.174 33.081 29.708 1.00 24.95 95 ASP A CA 1
ATOM 644 C C . ASP A 1 78 ? 30.654 32.212 28.549 1.00 25.16 95 ASP A C 1
ATOM 645 O O . ASP A 1 78 ? 30.140 31.114 28.318 1.00 24.94 95 ASP A O 1
ATOM 650 N N . LEU A 1 79 A 31.650 32.708 27.813 1.00 25.96 95 LEU A N 1
ATOM 651 C CA . LEU A 1 79 A 32.102 32.018 26.603 1.00 26.70 95 LEU A CA 1
ATOM 652 C C . LEU A 1 79 A 32.656 30.614 26.825 1.00 27.38 95 LEU A C 1
ATOM 653 O O . LEU A 1 79 A 32.685 29.819 25.894 1.00 26.96 95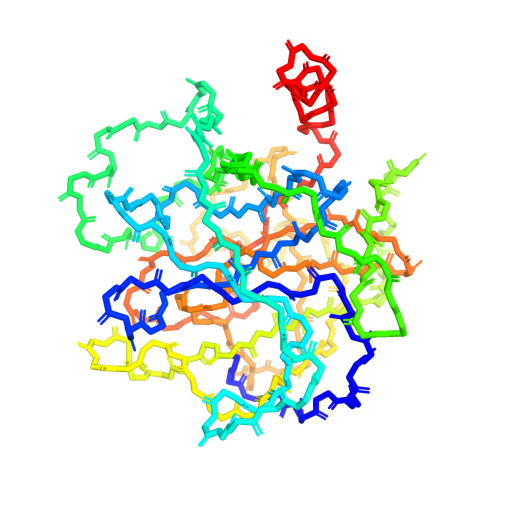 LEU A O 1
ATOM 658 N N . SER A 1 80 B 33.090 30.306 28.050 1.00 28.34 95 SER A N 1
ATOM 659 C CA . SER A 1 80 B 33.606 28.969 28.351 1.00 29.11 95 SER A CA 1
ATOM 660 C C . SER A 1 80 B 32.511 27.902 28.258 1.00 29.56 95 SER A C 1
ATOM 661 O O . SER A 1 80 B 32.794 26.701 28.155 1.00 30.20 95 SER A O 1
ATOM 664 N N . LEU A 1 81 C 31.256 28.351 28.256 1.00 29.35 95 LEU A N 1
ATOM 665 C CA . LEU A 1 81 C 30.129 27.434 28.083 1.00 29.24 95 LEU A CA 1
ATOM 666 C C . LEU A 1 81 C 30.057 26.868 26.665 1.00 29.32 95 LEU A C 1
ATOM 667 O O . LEU A 1 81 C 29.489 25.795 26.447 1.00 29.01 95 LEU A O 1
ATOM 672 N N . LEU A 1 82 D 30.656 27.577 25.709 1.00 29.54 95 LEU A N 1
ATOM 673 C CA . LEU A 1 82 D 30.620 27.165 24.308 1.00 30.14 95 LEU A CA 1
ATOM 674 C C . LEU A 1 82 D 31.405 25.882 24.042 1.00 31.05 95 LEU A C 1
ATOM 675 O O . LEU A 1 82 D 31.179 25.205 23.032 1.00 30.91 95 LEU A O 1
ATOM 680 N N . LYS A 1 83 E 32.313 25.541 24.957 1.00 31.96 95 LYS A N 1
ATOM 681 C CA . LYS A 1 83 E 33.101 24.316 24.827 1.00 33.11 95 LYS A CA 1
ATOM 682 C C . LYS A 1 83 E 32.289 23.058 25.140 1.00 33.57 95 LYS A C 1
ATOM 683 O O . LYS A 1 83 E 32.673 21.958 24.740 1.00 34.28 95 LYS A O 1
ATOM 686 N N . LYS A 1 84 F 31.165 23.222 25.840 1.00 33.55 95 LYS A N 1
ATOM 687 C CA . LYS A 1 84 F 30.346 22.082 26.259 1.00 33.27 95 LYS A CA 1
ATOM 688 C C . LYS A 1 84 F 29.337 21.710 25.181 1.00 32.87 95 LYS A C 1
ATOM 689 O O . LYS A 1 84 F 28.672 22.595 24.624 1.00 33.78 95 LYS A O 1
ATOM 692 N N . LYS A 1 85 G 29.197 20.417 24.894 1.00 32.90 95 LYS A N 1
ATOM 693 C CA . LYS A 1 85 G 28.136 19.996 23.975 1.00 32.13 95 LYS A CA 1
ATOM 694 C C . LYS A 1 85 G 26.754 20.293 24.559 1.00 31.41 95 LYS A C 1
ATOM 695 O O . LYS A 1 85 G 25.839 20.693 23.830 1.00 32.10 95 LYS A O 1
ATOM 698 N N . TYR A 1 86 H 26.615 20.111 25.872 1.00 29.66 95 TYR A N 1
ATOM 699 C CA . TYR A 1 86 H 25.355 20.388 26.556 1.00 28.68 95 TYR A CA 1
ATOM 700 C C . TYR A 1 86 H 25.593 21.234 27.778 1.00 28.31 95 TYR A C 1
ATOM 701 O O . TYR A 1 86 H 26.543 20.995 28.529 1.00 28.40 95 TYR A O 1
ATOM 710 N N . LEU A 1 87 I 24.737 22.232 27.976 1.00 27.21 95 LEU A N 1
ATOM 711 C CA . LEU A 1 87 I 24.744 22.978 29.227 1.00 27.10 95 LEU A CA 1
ATOM 712 C C . LEU A 1 87 I 24.172 22.100 30.346 1.00 26.49 95 LEU A C 1
ATOM 713 O O . LEU A 1 87 I 23.604 21.041 30.086 1.00 27.43 95 LEU A O 1
ATOM 718 N N . ARG A 1 88 J 24.352 22.529 31.591 1.00 25.13 95 ARG A N 1
ATOM 719 C CA . ARG A 1 88 J 23.876 21.775 32.748 1.00 24.74 95 ARG A CA 1
ATOM 720 C C . ARG A 1 88 J 22.556 22.399 33.220 1.00 23.19 95 ARG A C 1
ATOM 721 O O . ARG A 1 88 J 22.299 23.582 32.947 1.00 22.14 95 ARG A O 1
ATOM 729 N N . PRO A 1 89 K 21.719 21.634 33.919 1.00 22.76 95 PRO A N 1
ATOM 730 C CA . PRO A 1 89 K 20.438 22.172 34.428 1.00 22.34 95 PRO A CA 1
ATOM 731 C C . PRO A 1 89 K 20.609 23.362 35.382 1.00 22.13 95 PRO A C 1
ATOM 732 O O . PRO A 1 89 K 19.649 24.106 35.574 1.00 21.83 95 PRO A O 1
ATOM 736 N N . TYR A 1 90 ? 21.794 23.533 35.973 1.00 20.37 96 TYR A N 1
ATOM 737 C CA . TYR A 1 90 ? 22.047 24.661 36.863 1.00 21.33 96 TYR A CA 1
ATOM 738 C C . TYR A 1 90 ? 22.665 25.867 36.172 1.00 20.43 96 TYR A C 1
ATOM 739 O O . TYR A 1 90 ? 22.857 26.911 36.794 1.00 20.80 96 TYR A O 1
ATOM 748 N N . ASP A 1 91 ? 22.984 25.753 34.886 1.00 20.22 97 ASP A N 1
ATOM 749 C CA . ASP A 1 91 ? 23.659 26.864 34.216 1.00 20.64 97 ASP A CA 1
ATOM 750 C C . ASP A 1 91 ? 22.724 28.067 34.048 1.00 19.86 97 ASP A C 1
ATOM 751 O O . ASP A 1 91 ? 21.549 27.928 33.698 1.00 19.47 97 ASP A O 1
ATOM 756 N N . ASP A 1 92 ? 23.255 29.244 34.302 1.00 19.94 98 ASP A N 1
ATOM 757 C CA . ASP A 1 92 ? 22.518 30.493 34.195 1.00 19.71 98 ASP A CA 1
ATOM 758 C C . ASP A 1 92 ? 22.104 30.774 32.760 1.00 19.31 98 ASP A C 1
ATOM 759 O O . ASP A 1 92 ? 22.934 30.714 31.844 1.00 20.28 98 ASP A O 1
ATOM 764 N N . ILE A 1 93 ? 20.808 31.005 32.549 1.00 17.13 99 ILE A N 1
ATOM 765 C CA . ILE A 1 93 ? 20.284 31.286 31.200 1.00 17.17 99 ILE A CA 1
ATOM 766 C C . ILE A 1 93 ? 20.113 32.796 30.937 1.00 17.39 99 ILE A C 1
ATOM 767 O O . ILE A 1 93 ? 19.710 33.199 29.835 1.00 18.10 99 ILE A O 1
ATOM 772 N N . SER A 1 94 ? 20.440 33.616 31.934 1.00 17.33 100 SER A N 1
ATOM 773 C CA . SER A 1 94 ? 20.250 35.067 31.869 1.00 17.19 100 SER A CA 1
ATOM 774 C C . SER A 1 94 ? 20.784 35.737 30.618 1.00 17.32 100 SER A C 1
ATOM 775 O O . SER A 1 94 ? 20.143 36.664 30.109 1.00 18.16 100 SER A O 1
ATOM 778 N N . HIS A 1 95 ? 21.967 35.316 30.184 1.00 17.29 101 HIS A N 1
ATOM 779 C CA . HIS A 1 95 ? 22.668 35.967 29.082 1.00 17.73 101 HIS A CA 1
ATOM 780 C C . HIS A 1 95 ? 22.869 35.037 27.892 1.00 18.08 101 HIS A C 1
ATOM 781 O O . HIS A 1 95 ? 23.711 35.283 27.045 1.00 18.28 101 HIS A O 1
ATOM 788 N N . ASP A 1 96 ? 22.100 33.949 27.852 1.00 18.52 102 ASP A N 1
ATOM 789 C CA . ASP A 1 96 ? 22.252 32.940 26.804 1.00 19.17 102 ASP A CA 1
ATOM 790 C C . ASP A 1 96 ? 21.449 33.355 25.567 1.00 18.29 102 ASP A C 1
ATOM 791 O O . ASP A 1 96 ? 20.416 32.759 25.227 1.00 19.39 102 ASP A O 1
ATOM 796 N N . LEU A 1 97 ? 21.940 34.395 24.906 1.00 18.24 103 LEU A N 1
ATOM 797 C CA . LEU A 1 97 ? 21.224 35.087 23.844 1.00 18.12 103 LEU A CA 1
ATOM 798 C C . LEU A 1 97 ? 22.193 35.484 22.751 1.00 17.39 103 LEU A C 1
ATOM 799 O O . LEU A 1 97 ? 23.306 35.937 23.032 1.00 17.63 103 LEU A O 1
ATOM 807 N N . MET A 1 98 ? 21.757 35.335 21.508 1.00 17.02 104 MET A N 1
ATOM 808 C CA . MET A 1 98 ? 22.557 35.659 20.348 1.00 17.44 104 MET A CA 1
ATOM 809 C C . MET A 1 98 ? 21.695 36.220 19.240 1.00 16.92 104 MET A C 1
ATOM 810 O O . MET A 1 98 ? 20.574 35.718 19.001 1.00 16.98 104 MET A O 1
ATOM 815 N N . LEU A 1 99 ? 22.190 37.268 18.580 1.00 16.33 105 LEU A N 1
ATOM 816 C CA . LEU A 1 99 ? 21.595 37.794 17.364 1.00 15.44 105 LEU A CA 1
ATOM 817 C C . LEU A 1 99 ? 22.350 37.320 16.142 1.00 17.00 105 LEU A C 1
ATOM 818 O O . LEU A 1 99 ? 23.589 37.383 16.101 1.00 17.64 105 LEU A O 1
ATOM 823 N N . LE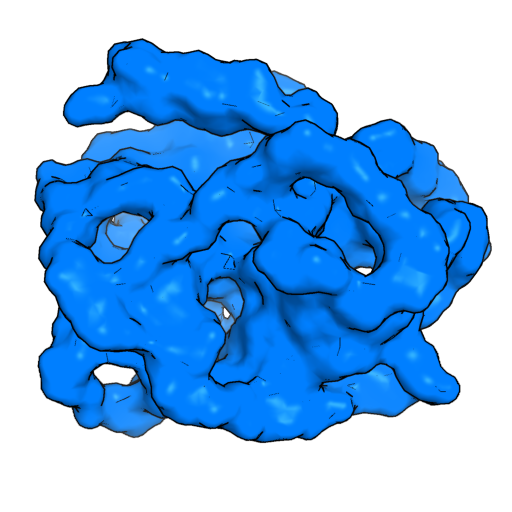U A 1 100 ? 21.613 36.809 15.159 1.00 16.88 106 LEU A N 1
ATOM 824 C CA . LEU A 1 100 ? 22.188 36.391 13.872 1.00 16.83 106 LEU A CA 1
ATOM 825 C C . LEU A 1 100 ? 21.722 37.357 12.795 1.00 17.02 106 LEU A C 1
ATOM 826 O O . LEU A 1 100 ? 20.519 37.546 12.591 1.00 17.04 106 LEU A O 1
ATOM 831 N N . ARG A 1 101 ? 22.690 37.979 12.105 1.00 17.05 107 ARG A N 1
ATOM 832 C CA . ARG A 1 101 ? 22.366 38.852 10.997 1.00 18.39 107 ARG A CA 1
ATOM 833 C C . ARG A 1 101 ? 22.279 38.019 9.730 1.00 17.94 107 ARG A C 1
ATOM 834 O O . ARG A 1 101 ? 23.222 37.305 9.384 1.00 18.71 107 ARG A O 1
ATOM 842 N N . LEU A 1 102 ? 21.132 38.119 9.070 1.00 18.07 108 LEU A N 1
ATOM 843 C CA . LEU A 1 102 ? 20.906 37.409 7.813 1.00 18.58 108 LEU A CA 1
ATOM 844 C C . LEU A 1 102 ? 21.656 38.097 6.670 1.00 19.62 108 LEU A C 1
ATOM 845 O O . LEU A 1 102 ? 21.670 39.339 6.573 1.00 20.09 108 LEU A O 1
ATOM 850 N N . ALA A 1 103 ? 22.252 37.284 5.812 1.00 20.19 109 ALA A N 1
ATOM 851 C CA . ALA A 1 103 ? 22.962 37.803 4.638 1.00 21.25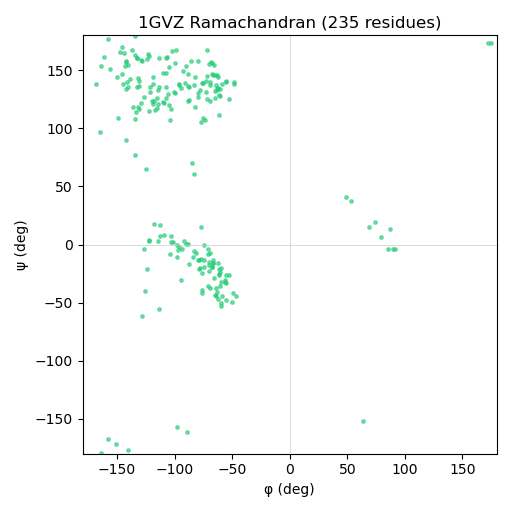 109 ALA A CA 1
ATOM 852 C C . ALA A 1 103 ? 22.036 38.596 3.701 1.00 22.18 109 ALA A C 1
ATOM 853 O O . ALA A 1 103 ? 22.464 39.582 3.079 1.00 23.27 109 ALA A O 1
ATOM 855 N N . GLN A 1 104 ? 20.786 38.154 3.580 1.00 22.23 110 GLN A N 1
ATOM 856 C CA . GLN A 1 104 ? 19.752 38.808 2.766 1.00 23.07 110 GLN A CA 1
ATOM 857 C C . GLN A 1 104 ? 18.504 38.960 3.615 1.00 22.45 110 GLN A C 1
ATOM 858 O O . GLN A 1 104 ? 18.170 38.018 4.349 1.00 22.10 110 GLN A O 1
ATOM 864 N N . PRO A 1 105 ? 17.783 40.083 3.517 1.00 21.71 111 PRO A N 1
ATOM 865 C CA . PRO A 1 105 ? 16.584 40.272 4.340 1.00 21.86 111 PRO A CA 1
ATOM 866 C C . PRO A 1 105 ? 15.502 39.241 4.023 1.00 21.27 111 PRO A C 1
ATOM 867 O O . PRO A 1 105 ? 15.345 38.815 2.873 1.00 22.32 111 PRO A O 1
ATOM 871 N N . ALA A 1 106 ? 14.758 38.839 5.047 1.00 20.48 112 ALA A N 1
ATOM 872 C CA . ALA A 1 106 ? 13.574 38.024 4.847 1.00 20.52 112 ALA A CA 1
ATOM 873 C C . ALA A 1 106 ? 12.540 38.773 4.014 1.00 19.99 112 ALA A C 1
ATOM 874 O O . ALA A 1 106 ? 12.376 39.999 4.138 1.00 22.05 112 ALA A O 1
ATOM 876 N N . ARG A 1 107 ? 11.840 38.027 3.165 1.00 20.16 113 ARG A N 1
ATOM 877 C CA . ARG A 1 107 ? 10.678 38.552 2.471 1.00 20.56 113 ARG A CA 1
ATOM 878 C C . ARG A 1 107 ? 9.455 38.326 3.353 1.00 20.86 113 ARG A C 1
ATOM 879 O O . ARG A 1 107 ? 9.167 37.195 3.748 1.00 20.63 113 ARG A O 1
ATOM 887 N N . ILE A 1 108 ? 8.737 39.396 3.665 1.00 19.92 114 ILE A N 1
ATOM 888 C CA . ILE A 1 108 ? 7.589 39.301 4.557 1.00 20.47 114 ILE A CA 1
ATOM 889 C C . ILE A 1 108 ? 6.391 38.771 3.774 1.00 21.42 114 ILE A C 1
ATOM 890 O O . ILE A 1 108 ? 6.080 39.277 2.683 1.00 23.30 114 ILE A O 1
ATOM 895 N N . THR A 1 109 ? 5.774 37.713 4.294 1.00 21.76 115 THR A N 1
ATOM 896 C CA . THR A 1 109 ? 4.617 37.059 3.663 1.00 22.33 115 THR A CA 1
ATOM 897 C C . THR A 1 109 ? 3.619 36.671 4.752 1.00 22.55 115 THR A C 1
ATOM 898 O O . THR A 1 109 ? 3.852 36.942 5.925 1.00 22.97 115 THR A O 1
ATOM 902 N N . ASP A 1 110 ? 2.520 36.009 4.380 1.00 22.83 116 ASP A N 1
ATOM 903 C CA . ASP A 1 110 ? 1.608 35.433 5.376 1.00 22.88 116 ASP A CA 1
ATOM 904 C C . ASP A 1 110 ? 2.335 34.457 6.322 1.00 21.77 116 ASP A C 1
ATOM 905 O O . ASP A 1 110 ? 1.951 34.304 7.488 1.00 22.51 116 ASP A O 1
ATOM 908 N N . ALA A 1 111 ? 3.364 33.800 5.820 1.00 20.32 117 ALA A N 1
ATOM 909 C CA . ALA A 1 111 ? 4.036 32.751 6.579 1.00 18.61 117 ALA A CA 1
ATOM 910 C C . ALA A 1 111 ? 5.305 33.222 7.284 1.00 18.14 117 ALA A C 1
ATOM 911 O O . ALA A 1 111 ? 5.871 32.473 8.085 1.00 18.23 117 ALA A O 1
ATOM 913 N N . VAL A 1 112 ? 5.768 34.435 6.952 1.00 17.49 118 VAL A N 1
ATOM 914 C CA . VAL A 1 112 ? 7.049 34.947 7.451 1.00 17.06 118 VAL A CA 1
ATOM 915 C C . VAL A 1 112 ? 6.856 36.386 7.912 1.00 17.48 118 VAL A C 1
ATOM 916 O O . VAL A 1 112 ? 6.610 37.288 7.095 1.00 17.91 118 VAL A O 1
ATOM 920 N N . LYS A 1 113 ? 6.882 36.599 9.221 1.00 16.46 119 LYS A N 1
ATOM 921 C CA . LYS A 1 113 ? 6.616 37.929 9.787 1.00 16.71 119 LYS A CA 1
ATOM 922 C C . LYS A 1 113 ? 7.527 38.128 10.978 1.00 17.39 119 LYS A C 1
ATOM 923 O O . LYS A 1 113 ? 7.952 37.166 11.622 1.00 18.03 119 LYS A O 1
ATOM 930 N N . ILE A 1 114 ? 7.835 39.376 11.282 1.00 17.59 120 ILE A N 1
ATOM 931 C CA . ILE A 1 114 ? 8.599 39.665 12.493 1.00 17.57 120 ILE A CA 1
ATOM 932 C C . ILE A 1 114 ? 7.706 39.646 13.721 1.00 16.51 120 ILE A C 1
ATOM 933 O O . ILE A 1 114 ? 6.487 39.805 13.631 1.00 17.42 120 ILE A O 1
ATOM 938 N N . LEU A 1 115 ? 8.332 39.447 14.867 1.00 15.45 121 LEU A N 1
ATOM 939 C CA . LEU A 1 115 ? 7.673 39.557 16.156 1.00 14.53 121 LEU A CA 1
ATOM 940 C C . LEU A 1 115 ? 8.184 40.806 16.874 1.00 15.07 121 LEU A C 1
ATOM 941 O O . LEU A 1 115 ? 9.378 40.945 17.118 1.00 16.01 121 LEU A O 1
ATOM 946 N N . ASP A 1 116 ? 7.253 41.685 17.210 1.00 15.97 122 ASP A N 1
ATOM 947 C CA . ASP A 1 116 ? 7.636 42.960 17.843 1.00 16.76 122 ASP A CA 1
ATOM 948 C C . ASP A 1 116 ? 8.204 42.738 19.239 1.00 16.63 122 ASP A C 1
ATOM 949 O O . ASP A 1 116 ? 7.745 41.860 19.977 1.00 16.42 122 ASP A O 1
ATOM 954 N N . LEU A 1 117 ? 9.163 43.573 19.636 1.00 17.53 123 LEU A N 1
ATOM 955 C CA . LEU A 1 117 ? 9.680 43.544 20.997 1.00 18.04 123 LEU A CA 1
ATOM 956 C C . LEU A 1 117 ? 8.638 44.071 22.002 1.00 17.87 123 LEU A C 1
ATOM 957 O O . LEU A 1 117 ? 7.760 44.869 21.628 1.00 18.63 123 LEU A O 1
ATOM 962 N N . PRO A 1 118 ? 8.713 43.674 23.270 1.00 17.93 124 PRO A N 1
ATOM 963 C CA . PRO A 1 118 ? 7.714 44.101 24.267 1.00 18.95 124 PRO A CA 1
ATOM 964 C C . PRO A 1 118 ? 7.772 45.613 24.550 1.00 20.31 124 PRO A C 1
ATOM 965 O O . PRO A 1 118 ? 8.866 46.205 24.539 1.00 20.17 124 PRO A O 1
ATOM 969 N N . THR A 1 119 ? 6.612 46.210 24.820 1.00 22.36 125 THR A N 1
ATOM 970 C CA . THR A 1 119 ? 6.562 47.641 25.191 1.00 24.54 125 THR A CA 1
ATOM 971 C C . THR A 1 119 ? 6.122 47.875 26.633 1.00 25.67 125 THR A C 1
ATOM 972 O O . THR A 1 119 ? 5.869 49.021 27.027 1.00 26.50 125 THR A O 1
ATOM 976 N N . GLN A 1 120 ? 5.988 46.811 27.413 1.00 26.52 126 GLN A N 1
ATOM 977 C CA . GLN A 1 120 ? 5.671 46.928 28.831 1.00 26.76 126 GLN A CA 1
ATOM 978 C C . GLN A 1 120 ? 6.030 45.637 29.542 1.00 26.43 126 GLN A C 1
ATOM 979 O O . GLN A 1 120 ? 6.189 44.582 28.898 1.00 25.41 126 GLN A O 1
ATOM 985 N N . GLU A 1 121 ? 6.167 45.714 30.863 1.00 25.62 127 GLU A N 1
ATOM 986 C CA . GLU A 1 121 ? 6.517 44.557 31.673 1.00 26.49 127 GLU A CA 1
ATOM 987 C C . GLU A 1 121 ? 5.393 43.534 31.598 1.00 26.22 127 GLU A C 1
ATOM 988 O O . GLU A 1 121 ? 4.223 43.913 31.495 1.00 26.71 127 GLU A O 1
ATOM 994 N N . PRO A 1 122 ? 5.723 42.243 31.638 1.00 25.89 128 PRO A N 1
ATOM 995 C CA . PRO A 1 122 ? 4.670 41.226 31.685 1.00 26.33 128 PRO A CA 1
ATOM 996 C C . PRO A 1 122 ? 3.995 41.208 33.053 1.00 27.27 128 PRO A C 1
ATOM 997 O O . PRO A 1 122 ? 4.546 41.669 34.058 1.00 28.04 128 PRO A O 1
ATOM 1001 N N . LYS A 1 123 ? 2.339 40.857 32.947 1.00 25.25 131 LYS A N 1
ATOM 1002 C CA . LYS A 1 123 ? 1.676 40.807 34.232 1.00 24.88 131 LYS A CA 1
ATOM 1003 C C . LYS A 1 123 ? 1.615 39.362 34.683 1.00 24.50 131 LYS A C 1
ATOM 1004 O O . LYS A 1 123 ? 1.370 38.446 33.871 1.00 23.07 131 LYS A O 1
ATOM 1006 N N . LEU A 1 124 ? 1.881 39.149 35.966 1.00 24.36 132 LEU A N 1
ATOM 1007 C CA . LEU A 1 124 ? 1.704 37.846 36.562 1.00 24.40 132 LEU A CA 1
ATOM 1008 C C . LEU A 1 124 ? 0.282 37.383 36.329 1.00 23.19 132 LEU A C 1
ATOM 1009 O O . LEU A 1 124 ? -0.688 38.161 36.400 1.00 23.44 132 LEU A O 1
ATOM 1014 N N . GLY A 1 125 ? 0.170 36.096 36.032 1.00 21.17 133 GLY A N 1
ATOM 1015 C CA . GLY A 1 125 ? -1.110 35.474 35.797 1.00 20.58 133 GLY A CA 1
ATOM 1016 C C . GLY A 1 125 ? -1.578 35.512 34.356 1.00 19.82 133 GLY A C 1
ATOM 1017 O O . GLY A 1 125 ? -2.625 34.931 34.052 1.00 20.44 133 GLY A O 1
ATOM 1018 N N . SER A 1 126 ? -0.829 36.172 33.475 1.00 19.18 134 SER A N 1
ATOM 1019 C CA . SER A 1 126 ? -1.180 36.166 32.057 1.00 19.03 134 SER A CA 1
ATOM 1020 C C . SER A 1 126 ? -1.017 34.780 31.420 1.00 16.97 134 SER A C 1
ATOM 1021 O O . SER A 1 126 ? -0.246 33.925 31.891 1.00 16.94 134 SER A O 1
ATOM 1025 N N . THR A 1 127 ? -1.747 34.577 30.336 1.00 16.17 135 THR A N 1
ATOM 1026 C CA . THR A 1 127 ? -1.627 33.325 29.566 1.00 16.21 135 THR A CA 1
ATOM 1027 C C . THR A 1 127 ? -0.530 33.493 28.535 1.00 17.25 135 THR A C 1
ATOM 1028 O O . THR A 1 127 ? -0.452 34.521 27.851 1.00 17.02 135 THR A O 1
ATOM 1032 N N . CYS A 1 128 ? 0.301 32.466 28.401 1.00 16.12 136 CYS A N 1
ATOM 1033 C CA . CYS A 1 128 ? 1.424 32.534 27.482 1.00 15.96 136 CYS A CA 1
ATOM 1034 C C . CYS A 1 128 ? 1.424 31.320 26.573 1.00 15.41 136 CYS A C 1
ATOM 1035 O O . CYS A 1 128 ? 0.859 30.267 26.906 1.00 16.26 136 CYS A O 1
ATOM 1038 N N . TYR A 1 129 ? 2.078 31.474 25.429 1.00 14.73 137 TYR A N 1
ATOM 1039 C CA . TYR A 1 129 ? 2.294 30.372 24.475 1.00 14.95 137 TYR A CA 1
ATOM 1040 C C . TYR A 1 129 ? 3.744 30.355 24.078 1.00 14.48 137 TYR A C 1
ATOM 1041 O O . TYR A 1 129 ? 4.381 31.402 23.957 1.00 15.42 137 TYR A O 1
ATOM 1050 N N . THR A 1 130 ? 4.284 29.166 23.901 1.00 14.79 138 THR A N 1
ATOM 1051 C CA . THR A 1 130 ? 5.576 29.039 23.222 1.00 14.71 138 THR A CA 1
ATOM 1052 C C . THR A 1 130 ? 5.492 27.910 22.190 1.00 14.65 138 THR A C 1
ATOM 1053 O O . THR A 1 130 ? 4.563 27.101 22.222 1.00 15.46 138 THR A O 1
ATOM 1057 N N . SER A 1 131 ? 6.445 27.900 21.267 1.00 13.59 139 SER A N 1
ATOM 1058 C CA . SER A 1 131 ? 6.402 26.956 20.157 1.00 14.05 139 SER A CA 1
ATOM 1059 C C . SER A 1 131 ? 7.793 26.420 19.858 1.00 13.75 139 SER A C 1
ATOM 1060 O O . SER A 1 131 ? 8.817 27.060 20.147 1.00 13.26 139 SER A O 1
ATOM 1063 N N . GLY A 1 132 ? 7.831 25.218 19.277 1.00 14.10 140 GLY A N 1
ATOM 1064 C CA . GLY A 1 132 ? 9.105 24.664 18.829 1.00 14.20 140 GLY A CA 1
ATOM 1065 C C . GLY A 1 132 ? 8.975 23.250 18.308 1.00 13.37 140 GLY A C 1
ATOM 1066 O O . GLY A 1 132 ? 7.883 22.658 18.385 1.00 13.86 140 GLY A O 1
ATOM 1067 N N . TRP A 1 133 ? 10.078 22.762 17.758 1.00 14.46 141 TRP A N 1
ATOM 1068 C CA . TRP A 1 133 ? 10.131 21.427 17.193 1.00 14.29 141 TRP A CA 1
ATOM 1069 C C . TRP A 1 133 ? 10.976 20.480 18.035 1.00 15.49 141 TRP A C 1
ATOM 1070 O O . TRP A 1 133 ? 11.223 19.341 17.608 1.00 15.83 141 TRP A O 1
ATOM 1081 N N . GLY A 1 134 ? 11.404 20.897 19.214 1.00 15.01 142 GLY A N 1
ATOM 1082 C CA . GLY A 1 134 ? 12.354 20.124 19.999 1.00 16.07 142 GLY A CA 1
ATOM 1083 C C . GLY A 1 134 ? 11.832 18.745 20.369 1.00 17.31 142 GLY A C 1
ATOM 1084 O O . GLY A 1 134 ? 10.700 18.599 20.837 1.00 19.04 142 GLY A O 1
ATOM 1085 N N . LEU A 1 135 ? 12.674 17.722 20.180 1.00 17.84 143 LEU A N 1
ATOM 1086 C CA . LEU A 1 135 ? 12.293 16.328 20.454 1.00 17.78 143 LEU A CA 1
ATOM 1087 C C . LEU A 1 135 ? 12.993 15.823 21.695 1.00 17.53 143 LEU A C 1
ATOM 1088 O O . LEU A 1 135 ? 14.024 16.344 22.119 1.00 17.82 143 LEU A O 1
ATOM 1093 N N . ILE A 1 136 ? 12.443 14.747 22.265 1.00 18.80 144 ILE A N 1
ATOM 1094 C CA . ILE A 1 136 ? 13.062 14.108 23.416 1.00 19.71 144 ILE A CA 1
ATOM 1095 C C . ILE A 1 136 ? 14.406 13.436 23.050 1.00 19.90 144 ILE A C 1
ATOM 1096 O O . ILE A 1 136 ? 15.254 13.201 23.913 1.00 20.34 144 ILE A O 1
ATOM 1101 N N . SER A 1 137 ? 14.573 13.185 21.757 1.00 19.56 145 SER A N 1
ATOM 1102 C CA . SER A 1 137 ? 15.725 12.488 21.202 1.00 20.54 145 SER A CA 1
ATOM 1103 C C . SER A 1 137 ? 16.883 13.434 20.991 1.00 20.32 145 SER A C 1
ATOM 1104 O O . SER A 1 137 ? 17.399 13.567 19.877 1.00 20.06 145 SER A O 1
ATOM 1107 N N . THR A 1 138 ? 17.350 14.042 22.069 1.00 21.72 146 THR A N 1
ATOM 1108 C CA . THR A 1 138 ? 18.281 15.175 21.954 1.00 23.34 146 THR A CA 1
ATOM 1109 C C . THR A 1 138 ? 19.682 14.795 21.464 1.00 24.56 146 THR A C 1
ATOM 1110 O O . THR A 1 138 ? 20.447 15.657 21.005 1.00 25.86 146 THR A O 1
ATOM 1114 N N . PHE A 1 139 ? 20.017 13.502 21.546 1.00 24.91 147 PHE A N 1
ATOM 1115 C CA . PHE A 1 139 ? 21.329 13.026 21.086 1.00 25.72 147 PHE A CA 1
ATOM 1116 C C . PHE A 1 139 ? 21.359 12.665 19.607 1.00 25.56 147 PHE A C 1
ATOM 1117 O O . PHE A 1 139 ? 22.449 12.520 19.025 1.00 26.89 147 PHE A O 1
ATOM 1125 N N . THR A 1 140 ? 20.185 12.490 19.004 1.00 24.98 148 THR A N 1
ATOM 1126 C CA . THR A 1 140 ? 20.091 11.923 17.653 1.00 24.51 148 THR A CA 1
ATOM 1127 C C . THR A 1 140 ? 19.326 12.757 16.624 1.00 25.48 148 THR A C 1
ATOM 1128 O O . THR A 1 140 ? 19.706 12.804 15.448 1.00 27.37 148 THR A O 1
ATOM 1132 N N . ASN A 1 141 ? 18.225 13.358 17.040 1.00 23.90 149 ASN A N 1
ATOM 1133 C CA . ASN A 1 141 ? 17.475 14.254 16.177 1.00 23.33 149 ASN A CA 1
ATOM 1134 C C . ASN A 1 141 ? 16.837 15.282 17.084 1.00 21.74 149 ASN A C 1
ATOM 1135 O O . ASN A 1 141 ? 15.918 14.959 17.850 1.00 21.30 149 ASN A O 1
ATOM 1140 N N . ARG A 1 142 ? 17.338 16.513 17.013 1.00 20.31 150 ARG A N 1
ATOM 1141 C CA . ARG A 1 142 ? 16.934 17.547 17.954 1.00 19.80 150 ARG A CA 1
ATOM 1142 C C . ARG A 1 142 ? 15.568 18.156 17.626 1.00 18.00 150 ARG A C 1
ATOM 1143 O O . ARG A 1 142 ? 14.943 18.751 18.501 1.00 17.86 150 ARG A O 1
ATOM 1151 N N . GLY A 1 143 ? 15.098 18.018 16.389 1.00 17.31 151 GLY A N 1
ATOM 1152 C CA . GLY A 1 143 ? 13.818 18.598 16.012 1.00 17.60 151 GLY A CA 1
ATOM 1153 C C . GLY A 1 143 ? 13.365 18.068 14.673 1.00 17.02 151 GLY A C 1
ATOM 1154 O O . GLY A 1 143 ? 14.173 17.935 13.733 1.00 19.53 151 GLY A O 1
ATOM 1155 N N . SER A 1 144 ? 12.078 17.764 14.561 1.00 17.85 152 SER A N 1
ATOM 1156 C CA . SER A 1 144 ? 11.505 17.295 13.306 1.00 18.40 152 SER A CA 1
ATOM 1157 C C . SER A 1 144 ? 9.978 17.414 13.382 1.00 18.11 152 SER A C 1
ATOM 1158 O O . SER A 1 144 ? 9.420 17.834 14.403 1.00 17.93 152 SER A O 1
ATOM 1162 N N . GLY A 1 145 ? 9.303 17.016 12.307 1.00 17.54 153 GLY A N 1
ATOM 1163 C CA . GLY A 1 145 ? 7.850 17.013 12.259 1.00 17.63 153 GLY A CA 1
ATOM 1164 C C . GLY A 1 145 ? 7.204 18.387 12.378 1.00 16.97 153 GLY A C 1
ATOM 1165 O O . GLY A 1 145 ? 7.798 19.405 11.981 1.00 17.12 153 GLY A O 1
ATOM 1166 N N . THR A 1 146 ? 5.992 18.406 12.915 1.00 16.79 154 THR A N 1
ATOM 1167 C CA . THR A 1 146 ? 5.179 19.632 12.931 1.00 16.53 154 THR A CA 1
ATOM 1168 C C . THR A 1 146 ? 5.455 20.485 14.163 1.00 15.76 154 THR A C 1
ATOM 1169 O O . THR A 1 146 ? 5.722 19.997 15.258 1.00 16.26 154 THR A O 1
ATOM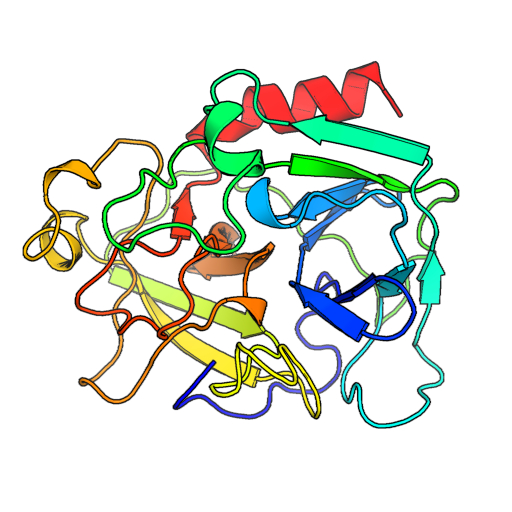 1173 N N . LEU A 1 147 ? 5.360 21.794 13.942 1.00 15.40 155 LEU A N 1
ATOM 1174 C CA . LEU A 1 147 ? 5.594 22.747 15.009 1.00 15.12 155 LEU A CA 1
ATOM 1175 C C . LEU A 1 147 ? 4.596 22.557 16.134 1.00 14.45 155 LEU A C 1
ATOM 1176 O O . LEU A 1 147 ? 3.398 22.485 15.892 1.00 14.53 155 LEU A O 1
ATOM 1181 N N . GLN A 1 148 ? 5.112 22.451 17.348 1.00 13.94 156 GLN A N 1
ATOM 1182 C CA . GLN A 1 148 ? 4.296 22.215 18.528 1.00 14.46 156 GLN A CA 1
ATOM 1183 C C . GLN A 1 148 ? 4.165 23.481 19.342 1.00 14.34 156 GLN A C 1
ATOM 1184 O O . GLN A 1 148 ? 5.080 24.330 19.341 1.00 15.31 156 GLN A O 1
ATOM 1190 N N . CYS A 1 149 ? 3.063 23.562 20.073 1.00 15.00 157 CYS A N 1
ATOM 1191 C CA . CYS A 1 149 ? 2.725 24.688 20.913 1.00 15.46 157 CYS A CA 1
ATOM 1192 C C . CYS A 1 149 ? 2.293 24.210 22.286 1.00 15.08 157 CYS A C 1
ATOM 1193 O O . CYS A 1 149 ? 1.885 23.036 22.460 1.00 16.12 157 CYS A O 1
ATOM 1196 N N . VAL A 1 150 ? 2.332 25.105 23.264 1.00 15.65 158 VAL A N 1
ATOM 1197 C CA . VAL A 1 150 ? 1.873 24.783 24.602 1.00 15.06 158 VAL A CA 1
ATOM 1198 C C . VAL A 1 150 ? 1.345 26.054 25.231 1.00 15.00 158 VAL A C 1
ATOM 1199 O O . VAL A 1 150 ? 1.872 27.137 24.942 1.00 15.30 158 VAL A O 1
ATOM 1203 N N . GLU A 1 151 ? 0.289 25.923 26.029 1.00 14.09 159 GLU A N 1
ATOM 1204 C CA . GLU A 1 151 ? -0.243 27.037 26.829 1.00 14.18 159 GLU A CA 1
ATOM 1205 C C . GLU A 1 151 ? 0.324 26.983 28.248 1.00 14.78 159 GLU A C 1
ATOM 1206 O O . GLU A 1 151 ? 0.449 25.888 28.841 1.00 15.76 159 GLU A O 1
ATOM 1212 N N . LEU A 1 152 ? 0.702 28.153 28.761 1.00 15.05 160 LEU A N 1
ATOM 1213 C CA . LEU A 1 152 ? 1.344 28.297 30.072 1.00 14.52 160 LEU A CA 1
ATOM 1214 C C . LEU A 1 152 ? 0.748 29.483 30.799 1.00 15.03 160 LEU A C 1
ATOM 1215 O O . LEU A 1 152 ? 0.030 30.277 30.179 1.00 15.94 160 LEU A O 1
ATOM 1220 N N . ARG A 1 153 ? 1.040 29.596 32.087 1.00 15.49 161 ARG A N 1
ATOM 1221 C CA . ARG A 1 153 ? 0.637 30.776 32.856 1.00 16.65 161 ARG A CA 1
ATOM 1222 C C . ARG A 1 153 ? 1.897 31.427 33.448 1.00 16.60 161 ARG A C 1
ATOM 1223 O O . ARG A 1 153 ? 2.735 30.748 34.028 1.00 16.15 161 ARG A O 1
ATOM 1237 N N . LEU A 1 154 ? 2.036 32.740 33.279 1.00 16.54 162 LEU A N 1
ATOM 1238 C CA . LEU A 1 154 ? 3.177 33.473 33.843 1.00 17.24 162 LEU A CA 1
ATOM 1239 C C . LEU A 1 154 ? 3.010 33.551 35.350 1.00 18.45 162 LEU A C 1
ATOM 1240 O O . LEU A 1 154 ? 1.967 33.999 35.851 1.00 19.46 162 LEU A O 1
ATOM 1245 N N . GLN A 1 155 ? 4.028 33.088 36.070 1.00 17.85 163 GLN A N 1
ATOM 1246 C CA . GLN A 1 155 ? 4.004 33.038 37.537 1.00 19.42 163 GLN A CA 1
ATOM 1247 C C . GLN A 1 155 ? 5.169 33.804 38.149 1.00 18.00 163 GLN A C 1
ATOM 1248 O O . GLN A 1 155 ? 6.136 34.115 37.465 1.00 18.07 163 GLN A O 1
ATOM 1254 N N . SER A 1 156 ? 5.073 34.103 39.453 1.00 18.22 164 SER A N 1
ATOM 1255 C CA . SER A 1 156 ? 6.195 34.683 40.177 1.00 18.29 164 SER A CA 1
ATOM 1256 C C . SER A 1 156 ? 7.405 33.784 40.021 1.00 17.58 164 SER A C 1
ATOM 1257 O O . SER A 1 156 ? 7.275 32.555 40.056 1.00 18.36 164 SER A O 1
ATOM 1261 N N . ASN A 1 157 ? 8.584 34.376 39.860 1.00 17.78 165 ASN A N 1
ATOM 1262 C CA . ASN A 1 157 ? 9.778 33.585 39.599 1.00 18.10 165 ASN A CA 1
ATOM 1263 C C . ASN A 1 157 ? 10.057 32.511 40.642 1.00 17.79 165 ASN A C 1
ATOM 1264 O O . ASN A 1 157 ? 10.577 31.439 40.317 1.00 18.30 165 ASN A O 1
ATOM 1269 N N . GLU A 1 158 ? 9.704 32.776 41.901 1.00 17.85 166 GLU A N 1
ATOM 1270 C CA . GLU A 1 158 ? 10.005 31.778 42.942 1.00 18.07 166 GLU A CA 1
ATOM 1271 C C . GLU A 1 158 ? 9.326 30.431 42.711 1.00 18.42 166 GLU A C 1
ATOM 1272 O O . GLU A 1 158 ? 9.809 29.403 43.183 1.00 18.54 166 GLU A O 1
ATOM 1278 N N . LYS A 1 159 ? 8.221 30.425 41.953 1.00 17.94 167 LYS A N 1
ATOM 1279 C CA . LYS A 1 159 ? 7.547 29.164 41.638 1.00 19.92 167 LYS A CA 1
ATOM 1280 C C . LYS A 1 159 ? 8.427 28.188 40.844 1.00 19.47 167 LYS A C 1
ATOM 1281 O O . LYS A 1 159 ? 8.247 26.964 40.940 1.00 21.75 167 LYS A O 1
ATOM 1285 N N . CYS A 1 160 ? 9.392 28.714 40.096 1.00 19.05 168 CYS A N 1
ATOM 1286 C CA . CYS A 1 160 ? 10.312 27.918 39.274 1.00 19.84 168 CYS A CA 1
ATOM 1287 C C . CYS A 1 160 ? 11.689 27.740 39.910 1.00 20.98 168 CYS A C 1
ATOM 1288 O O . CYS A 1 160 ? 12.579 27.132 39.302 1.00 22.11 168 CYS A O 1
ATOM 1291 N N . ALA A 1 161 ? 11.872 28.271 41.118 1.00 20.50 169 ALA A N 1
ATOM 1292 C CA . ALA A 1 161 ? 13.219 28.429 41.692 1.00 21.57 169 ALA A CA 1
ATOM 1293 C C . ALA A 1 161 ? 13.673 27.325 42.659 1.00 22.27 169 ALA A C 1
ATOM 1294 O O . ALA A 1 161 ? 14.813 27.329 43.110 1.00 23.38 169 ALA A O 1
ATOM 1296 N N . ARG A 1 162 ? 12.808 26.379 42.971 1.00 22.68 170 ARG A N 1
ATOM 1297 C CA . ARG A 1 162 ? 13.068 25.481 44.101 1.00 22.87 170 ARG A CA 1
ATOM 1298 C C . ARG A 1 162 ? 14.233 24.522 43.831 1.00 22.29 170 ARG A C 1
ATOM 1299 O O . ARG A 1 162 ? 15.070 24.280 44.709 1.00 23.28 170 ARG A O 1
ATOM 1307 N N . ALA A 1 163 ? 14.344 24.040 42.593 1.00 22.19 171 ALA A N 1
ATOM 1308 C CA . ALA A 1 163 ? 15.401 23.080 42.258 1.00 22.31 171 ALA A CA 1
ATOM 1309 C C . ALA A 1 163 ? 16.773 23.743 42.102 1.00 22.68 171 ALA A C 1
ATOM 1310 O O . ALA A 1 163 ? 17.783 23.201 42.557 1.00 23.23 171 ALA A O 1
ATOM 1312 N N . TYR A 1 164 ? 16.812 24.909 41.448 1.00 22.03 172 TYR A N 1
ATOM 1313 C CA . TYR A 1 164 ? 18.058 25.647 41.210 1.00 21.47 172 TYR A CA 1
ATOM 1314 C C . TYR A 1 164 ? 17.827 27.114 41.541 1.00 21.62 172 TYR A C 1
ATOM 1315 O O . TYR A 1 164 ? 17.649 27.934 40.634 1.00 20.90 172 TYR A O 1
ATOM 1324 N N . PRO A 1 165 ? 17.802 27.475 42.826 1.00 21.23 173 PRO A N 1
ATOM 1325 C CA . PRO A 1 165 ? 17.480 28.867 43.176 1.00 21.74 173 PRO A CA 1
ATOM 1326 C C . PRO A 1 165 ? 18.456 29.894 42.626 1.00 20.97 173 PRO A C 1
ATOM 1327 O O . PRO A 1 165 ? 18.074 31.059 42.442 1.00 21.60 173 PRO A O 1
ATOM 1331 N N . GLU A 1 166 ? 19.693 29.469 42.366 1.00 21.93 174 GLU A N 1
ATOM 1332 C CA . GLU A 1 166 ? 20.722 30.360 41.846 1.00 22.71 174 GLU A CA 1
ATOM 1333 C C . GLU A 1 166 ? 20.393 30.839 40.420 1.00 21.88 174 GLU A C 1
ATOM 1334 O O . GLU A 1 166 ? 20.933 31.841 39.957 1.00 22.05 174 GLU A O 1
ATOM 1340 N N . LYS A 1 167 ? 19.456 30.159 39.766 1.00 20.30 175 LYS A N 1
ATOM 1341 C CA . LYS A 1 167 ? 19.046 30.551 38.413 1.00 19.50 175 LYS A CA 1
ATOM 1342 C C . LYS A 1 167 ? 17.996 31.663 38.410 1.00 18.45 175 LYS A C 1
ATOM 1343 O O . LYS A 1 167 ? 17.703 32.242 37.374 1.00 18.86 175 LYS A O 1
ATOM 1349 N N . MET A 1 168 ? 17.435 31.968 39.580 1.00 18.71 176 MET A N 1
ATOM 1350 C CA . MET A 1 168 ? 16.494 33.083 39.694 1.00 18.88 176 MET A CA 1
ATOM 1351 C C . MET A 1 168 ? 17.184 34.447 39.631 1.00 19.43 176 MET A C 1
ATOM 1352 O O . MET A 1 168 ? 17.897 34.837 40.564 1.00 20.77 176 MET A O 1
ATOM 1357 N N . THR A 1 169 ? 17.022 35.147 38.505 1.00 19.34 177 THR A N 1
ATOM 1358 C CA . THR A 1 169 ? 17.622 36.460 38.292 1.00 19.20 177 THR A CA 1
ATOM 1359 C C . THR A 1 169 ? 16.587 37.404 37.689 1.00 19.13 177 THR A C 1
ATOM 1360 O O . THR A 1 169 ? 15.458 37.002 37.409 1.00 19.76 177 THR A O 1
ATOM 1364 N N . GLU A 1 170 ? 16.993 38.651 37.450 1.00 20.24 178 GLU A N 1
ATOM 1365 C CA . GLU A 1 170 ? 16.148 39.629 36.784 1.00 21.48 178 GLU A CA 1
ATOM 1366 C C . GLU A 1 170 ? 16.026 39.373 35.284 1.00 19.97 178 GLU A C 1
ATOM 1367 O O . GLU A 1 170 ? 15.338 40.106 34.588 1.00 21.00 178 GLU A O 1
ATOM 1373 N N . PHE A 1 171 ? 16.692 38.332 34.792 1.00 18.23 179 PHE A N 1
ATOM 1374 C CA . PHE A 1 171 ? 16.765 38.054 33.359 1.00 18.02 179 PHE A CA 1
ATOM 1375 C C . PHE A 1 171 ? 16.033 36.778 32.968 1.00 16.73 179 PHE A C 1
ATOM 1376 O O . PHE A 1 171 ? 16.228 36.293 31.863 1.00 17.36 179 PHE A O 1
ATOM 1384 N N . VAL A 1 172 ? 15.169 36.280 33.844 1.00 16.66 180 VAL A N 1
ATOM 1385 C CA . VAL A 1 172 ? 14.405 35.060 33.556 1.00 16.78 180 VAL A CA 1
ATOM 1386 C C . VAL A 1 172 ? 12.938 35.226 33.867 1.00 16.96 180 VAL A C 1
ATOM 1387 O O . VAL A 1 172 ? 12.529 36.135 34.625 1.00 16.81 180 VAL A O 1
ATOM 1391 N N . LEU A 1 173 ? 12.136 34.342 33.264 1.00 15.95 181 LEU A N 1
ATOM 1392 C CA . LEU A 1 173 ? 10.706 34.252 33.555 1.00 15.61 181 LEU A CA 1
ATOM 1393 C C . LEU A 1 173 ? 10.330 32.844 33.979 1.00 16.02 181 LEU A C 1
ATOM 1394 O O . LEU A 1 173 ? 11.061 31.896 33.705 1.00 16.96 181 LEU A O 1
ATOM 1399 N N . CYS A 1 174 ? 9.196 32.741 34.658 1.00 15.67 182 CYS A N 1
ATOM 1400 C CA . CYS A 1 174 ? 8.652 31.476 35.132 1.00 16.43 182 CYS A CA 1
ATOM 1401 C C . CYS A 1 174 ? 7.264 31.324 34.533 1.00 16.44 182 CYS A C 1
ATOM 1402 O O . CYS A 1 174 ? 6.405 32.152 34.780 1.00 17.47 182 CYS A O 1
ATOM 1405 N N . ALA A 1 175 ? 7.070 30.331 33.684 1.00 16.02 183 ALA A N 1
ATOM 1406 C CA . ALA A 1 175 ? 5.762 30.096 33.070 1.00 16.54 183 ALA A CA 1
ATOM 1407 C C . ALA A 1 175 ? 5.410 28.639 33.210 1.00 17.68 183 ALA A C 1
ATOM 1408 O O . ALA A 1 175 ? 6.113 27.778 32.695 1.00 18.28 183 ALA A O 1
ATOM 1410 N N . THR A 1 176 ? 4.334 28.378 33.937 1.00 17.77 184 THR A N 1
ATOM 1411 C CA . THR A 1 176 ? 4.022 27.024 34.402 1.00 19.28 184 THR A CA 1
ATOM 1412 C C . THR A 1 176 ? 2.931 26.395 33.552 1.00 19.12 184 THR A C 1
ATOM 1413 O O . THR A 1 176 ? 2.238 27.076 32.798 1.00 18.66 184 THR A O 1
ATOM 1417 N N . HIS A 1 177 A 2.785 25.084 33.711 1.00 19.66 184 HIS A N 1
ATOM 1418 C CA . HIS A 1 177 A 1.850 24.274 32.960 1.00 21.81 184 HIS A CA 1
ATOM 1419 C C . HIS A 1 177 A 1.011 23.430 33.930 1.00 24.61 184 HIS A C 1
ATOM 1420 O O . HIS A 1 177 A 1.413 23.181 35.067 1.00 26.11 184 HIS A O 1
ATOM 1427 N N . ARG A 1 178 B -0.146 22.990 33.454 1.00 27.05 184 ARG A N 1
ATOM 1428 C CA . ARG A 1 178 B -1.239 22.504 34.306 1.00 30.80 184 ARG A CA 1
ATOM 1429 C C . ARG A 1 178 B -0.882 21.372 35.265 1.00 32.27 184 ARG A C 1
ATOM 1430 O O . ARG A 1 178 B -1.521 21.207 36.312 1.00 33.63 184 ARG A O 1
ATOM 1438 N N . ASP A 1 179 ? 0.128 20.587 34.899 1.00 33.11 185 ASP A N 1
ATOM 1439 C CA . ASP A 1 179 ? 0.572 19.446 35.689 1.00 34.27 185 ASP A CA 1
ATOM 1440 C C . ASP A 1 179 ? 2.005 19.185 35.251 1.00 34.94 185 ASP A C 1
ATOM 1441 O O . ASP A 1 179 ? 2.594 20.019 34.554 1.00 35.37 185 ASP A O 1
ATOM 1443 N N . ASP A 1 180 ? 2.558 18.032 35.631 1.00 34.98 186 ASP A N 1
ATOM 1444 C CA . ASP A 1 180 ? 3.919 17.654 35.239 1.00 34.53 186 ASP A CA 1
ATOM 1445 C C . ASP A 1 180 ? 4.038 17.155 33.794 1.00 33.81 186 ASP A C 1
ATOM 1446 O O . ASP A 1 180 ? 5.076 16.587 33.406 1.00 34.85 186 ASP A O 1
ATOM 1447 N N . SER A 1 181 ? 2.991 17.416 33.012 1.00 32.17 187 SER A N 1
ATOM 1448 C CA . SER A 1 181 ? 2.780 16.866 31.674 1.00 31.34 187 SER A CA 1
ATOM 1449 C C . SER A 1 181 ? 3.577 17.554 30.563 1.00 29.23 187 SER A C 1
ATOM 1450 O O . SER A 1 181 ? 3.659 17.022 29.462 1.00 30.64 187 SER A O 1
ATOM 1453 N N . GLY A 1 182 ? 4.158 18.718 30.836 1.00 26.29 188 GLY A N 1
ATOM 1454 C CA . GLY A 1 182 ? 4.799 19.495 29.779 1.00 23.09 188 GLY A CA 1
ATOM 1455 C C . GLY A 1 182 ? 6.276 19.704 30.029 1.00 21.17 188 GLY A C 1
ATOM 1456 O O . GLY A 1 182 ? 6.693 19.971 31.154 1.00 21.22 188 GLY A O 1
ATOM 1457 N N . SER A 1 183 ? 7.077 19.573 28.971 1.00 19.37 189 SER A N 1
ATOM 1458 C CA . SER A 1 183 ? 8.499 19.892 29.085 1.00 19.16 189 SER A CA 1
ATOM 1459 C C . SER A 1 183 ? 9.014 20.567 27.827 1.00 18.46 189 SER A C 1
ATOM 1460 O O . SER A 1 183 ? 8.443 20.438 26.741 1.00 18.64 189 SER A O 1
ATOM 1464 N N . ILE A 1 184 ? 10.117 21.279 28.010 1.00 18.25 190 ILE A N 1
ATOM 1465 C CA . ILE A 1 184 ? 10.802 21.936 26.924 1.00 18.88 190 ILE A CA 1
ATOM 1466 C C . ILE A 1 184 ? 12.078 21.159 26.648 1.00 18.35 190 ILE A C 1
ATOM 1467 O O . ILE A 1 184 ? 12.678 20.591 27.575 1.00 18.76 190 ILE A O 1
ATOM 1472 N N . CYS A 1 185 ? 12.488 21.129 25.387 1.00 17.14 191 CYS A N 1
ATOM 1473 C CA . CYS A 1 185 ? 13.672 20.369 25.007 1.00 18.04 191 CYS A CA 1
ATOM 1474 C C . CYS A 1 185 ? 14.679 21.277 24.348 1.00 17.52 191 CYS A C 1
ATOM 1475 O O . CYS A 1 185 ? 14.358 22.421 23.951 1.00 16.26 191 CYS A O 1
ATOM 1478 N N . LEU A 1 186 ? 15.919 20.806 24.291 1.00 17.16 192 LEU A N 1
ATOM 1479 C CA . LEU A 1 186 ? 17.034 21.572 23.767 1.00 17.82 192 LEU A CA 1
ATOM 1480 C C . LEU A 1 186 ? 16.695 22.246 22.427 1.00 16.12 192 LEU A C 1
ATOM 1481 O O . LEU A 1 186 ? 17.018 23.431 22.206 1.00 16.42 192 LEU A O 1
ATOM 1486 N N . GLY A 1 187 ? 16.056 21.506 21.535 1.00 15.01 193 GLY A N 1
ATOM 1487 C CA . GLY A 1 187 ? 15.775 22.005 20.201 1.00 15.06 193 GLY A CA 1
ATOM 1488 C C . GLY A 1 187 ? 14.733 23.108 20.169 1.00 14.51 193 GLY A C 1
ATOM 1489 O O . GLY A 1 187 ? 14.592 23.755 19.136 1.00 14.85 193 GLY A O 1
ATOM 1490 N N . ASP A 1 188 ? 13.993 23.278 21.265 1.00 14.29 194 ASP A N 1
ATOM 1491 C CA . ASP A 1 188 ? 13.069 24.412 21.399 1.00 14.46 194 ASP A CA 1
ATOM 1492 C C . ASP A 1 188 ? 13.757 25.731 21.653 1.00 14.76 194 ASP A C 1
ATOM 1493 O O . ASP A 1 188 ? 13.110 26.781 21.517 1.00 14.36 194 ASP A O 1
ATOM 1498 N N . SER A 1 189 ? 15.044 25.709 21.993 1.00 14.71 195 SER A N 1
ATOM 1499 C CA . SER A 1 189 ? 15.791 26.941 22.265 1.00 14.80 195 SER A CA 1
ATOM 1500 C C . SER A 1 189 ? 15.541 27.957 21.147 1.00 13.95 195 SER A C 1
ATOM 1501 O O . SER A 1 189 ? 15.562 27.610 19.944 1.00 14.83 195 SER A O 1
ATOM 1504 N N . GLY A 1 190 ? 15.354 29.214 21.544 1.00 14.21 196 GLY A N 1
ATOM 1505 C CA . GLY A 1 190 ? 15.091 30.285 20.595 1.00 15.21 196 GLY A CA 1
ATOM 1506 C C . GLY A 1 190 ? 13.635 30.531 20.313 1.00 15.32 196 GLY A C 1
ATOM 1507 O O . GLY A 1 190 ? 13.315 31.497 19.608 1.00 15.72 196 GLY A O 1
ATOM 1508 N N . GLY A 1 191 ? 12.729 29.725 20.864 1.00 13.55 197 GLY A N 1
ATOM 1509 C CA . GLY A 1 191 ? 11.314 29.963 20.635 1.00 14.49 197 GLY A CA 1
ATOM 1510 C C . GLY A 1 191 ? 10.760 31.132 21.445 1.00 13.86 197 GLY A C 1
ATOM 1511 O O . GLY A 1 191 ? 11.043 31.258 22.631 1.00 15.45 197 GLY A O 1
ATOM 1512 N N . ALA A 1 192 ? 9.913 31.944 20.831 1.00 13.24 198 ALA A N 1
ATOM 1513 C CA . ALA A 1 192 ? 9.294 33.031 21.579 1.00 14.00 198 ALA A CA 1
ATOM 1514 C C . ALA A 1 192 ? 8.299 32.550 22.614 1.00 14.35 198 ALA A C 1
ATOM 1515 O O . ALA A 1 192 ? 7.514 31.612 22.328 1.00 16.02 198 ALA A O 1
ATOM 1517 N N . LEU A 1 193 ? 8.312 33.193 23.772 1.00 13.76 199 LEU A N 1
ATOM 1518 C CA . LEU A 1 193 ? 7.261 33.078 24.780 1.00 14.45 199 LEU A CA 1
ATOM 1519 C C . LEU A 1 193 ? 6.432 34.342 24.677 1.00 14.61 199 LEU A C 1
ATOM 1520 O O . LEU A 1 193 ? 6.977 35.424 24.879 1.00 15.44 199 LEU A O 1
ATOM 1525 N N . ILE A 1 194 ? 5.161 34.200 24.325 1.00 14.42 200 ILE A N 1
ATOM 1526 C CA . ILE A 1 194 ? 4.267 35.338 24.106 1.00 14.98 200 ILE A CA 1
ATOM 1527 C C . ILE A 1 194 ? 3.172 35.293 25.161 1.00 15.71 200 ILE A C 1
ATOM 1528 O O . ILE A 1 194 ? 2.394 34.342 25.233 1.00 16.16 200 ILE A O 1
ATOM 1533 N N . CYS A 1 195 ? 3.132 36.333 25.991 1.00 15.91 201 CYS A N 1
ATOM 1534 C CA . CYS A 1 195 ? 2.297 36.409 27.182 1.00 16.85 201 CYS A CA 1
ATOM 1535 C C . CYS A 1 195 ? 1.329 37.573 27.009 1.00 17.13 201 CYS A C 1
ATOM 1536 O O . CYS A 1 195 ? 1.753 38.706 26.756 1.00 16.61 201 CYS A O 1
ATOM 1540 N N . ASP A 1 196 ? 0.034 37.289 27.116 1.00 16.94 202 ASP A N 1
ATOM 1541 C CA . ASP A 1 196 ? -0.989 38.301 26.817 1.00 18.78 202 ASP A CA 1
ATOM 1542 C C . ASP A 1 196 ? -0.720 38.972 25.481 1.00 18.35 202 ASP A C 1
ATOM 1543 O O . ASP A 1 196 ? -0.865 40.196 25.344 1.00 19.08 202 ASP A O 1
ATOM 1548 N N . GLY A 1 197 ? -0.309 38.190 24.491 1.00 17.35 203 GLY A N 1
ATOM 1549 C CA . GLY A 1 197 ? -0.128 38.689 23.138 1.00 17.44 203 GLY A CA 1
ATOM 1550 C C . GLY A 1 197 ? 1.152 39.465 22.887 1.00 17.57 203 GLY A C 1
ATOM 1551 O O . GLY A 1 197 ? 1.397 39.922 21.772 1.00 18.28 203 GLY A O 1
ATOM 1552 N N . VAL A 1 198 ? 2.125 39.519 23.924 1.00 16.47 208 VAL A N 1
ATOM 1553 C CA . VAL A 1 198 ? 3.347 40.278 23.781 1.00 16.74 208 VAL A CA 1
ATOM 1554 C C . VAL A 1 198 ? 4.543 39.341 23.945 1.00 16.83 208 VAL A C 1
ATOM 1555 O O . VAL A 1 198 ? 4.561 38.530 24.851 1.00 15.49 208 VAL A O 1
ATOM 1559 N N . PHE A 1 199 ? 5.532 39.488 23.076 1.00 15.69 209 PHE A N 1
ATOM 1560 C CA . PHE A 1 199 ? 6.811 38.771 23.167 1.00 15.37 209 PHE A CA 1
ATOM 1561 C C . PHE A 1 199 ? 7.519 39.127 24.460 1.00 15.91 209 PHE A C 1
ATOM 1562 O O . PHE A 1 199 ? 7.956 40.288 24.619 1.00 16.37 209 PHE A O 1
ATOM 1570 N N . GLN A 1 200 ? 7.641 38.183 25.393 1.00 14.23 210 GLN A N 1
ATOM 1571 C CA . GLN A 1 200 ? 8.225 38.492 26.701 1.00 15.13 210 GLN A CA 1
ATOM 1572 C C . G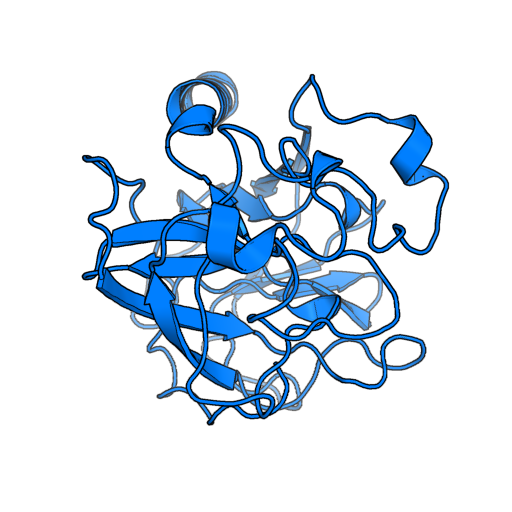LN A 1 200 ? 9.401 37.636 27.094 1.00 15.62 210 GLN A C 1
ATOM 1573 O O . GLN A 1 200 ? 10.186 38.026 27.947 1.00 15.80 210 GLN A O 1
ATOM 1579 N N . GLY A 1 201 ? 9.511 36.461 26.470 1.00 14.64 211 GLY A N 1
ATOM 1580 C CA . GLY A 1 201 ? 10.565 35.524 26.828 1.00 15.23 211 GLY A CA 1
ATOM 1581 C C . GLY A 1 201 ? 11.059 34.796 25.606 1.00 13.83 211 GLY A C 1
ATOM 1582 O O . GLY A 1 201 ? 10.402 34.820 24.555 1.00 14.44 211 GLY A O 1
ATOM 1583 N N . ILE A 1 202 ? 12.212 34.153 25.740 1.00 14.30 212 ILE A N 1
ATOM 1584 C CA . ILE A 1 202 ? 12.716 33.299 24.670 1.00 15.02 212 ILE A CA 1
ATOM 1585 C C . ILE A 1 202 ? 13.342 32.068 25.312 1.00 14.82 212 ILE A C 1
ATOM 1586 O O .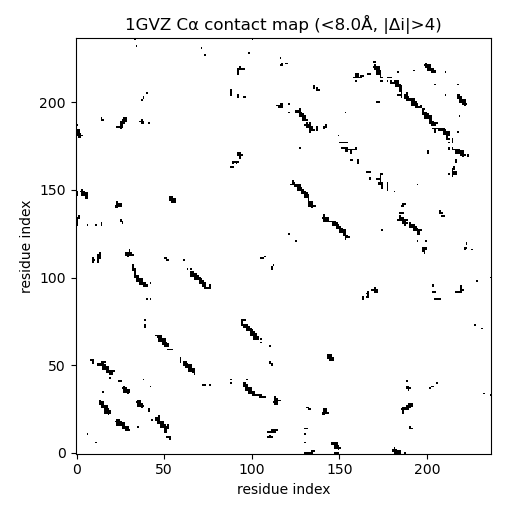 ILE A 1 202 ? 14.040 32.153 26.318 1.00 15.56 212 ILE A O 1
ATOM 1591 N N . THR A 1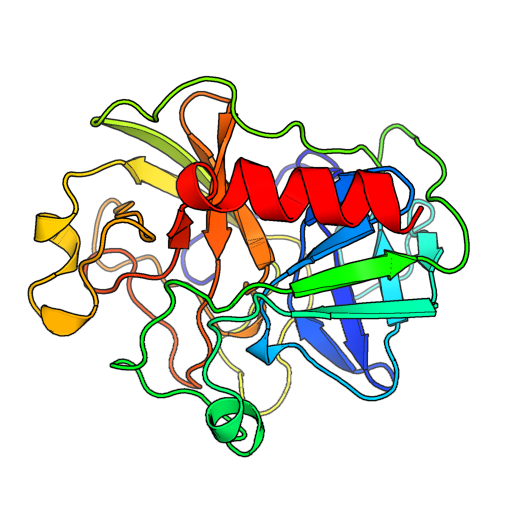 203 ? 13.026 30.907 24.747 1.00 14.25 213 THR A N 1
ATOM 1592 C CA . THR A 1 203 ? 13.495 29.646 25.316 1.00 14.25 213 THR A CA 1
ATOM 1593 C C . THR A 1 203 ? 15.007 29.565 25.272 1.00 14.40 213 THR A C 1
ATOM 1594 O O . THR A 1 203 ? 15.609 29.774 24.215 1.00 14.36 213 THR A O 1
ATOM 1598 N N . SER A 1 204 ? 15.600 29.173 26.389 1.00 14.65 214 SER A N 1
ATOM 1599 C CA . SER A 1 204 ? 17.044 28.930 26.435 1.00 17.11 214 SER A CA 1
ATOM 1600 C C . SER A 1 204 ? 17.285 27.741 27.329 1.00 18.64 214 SER A C 1
ATOM 1601 O O . SER A 1 204 ? 17.401 27.892 28.549 1.00 22.37 214 SER A O 1
ATOM 1605 N N . TRP A 1 205 ? 17.289 26.553 26.734 1.00 18.09 215 TRP A N 1
ATOM 1606 C CA . TRP A 1 205 ? 17.496 25.322 27.481 1.00 18.60 215 TRP A CA 1
ATOM 1607 C C . TRP A 1 205 ? 18.534 24.529 26.720 1.00 18.64 215 TRP A C 1
ATOM 1608 O O . TRP A 1 205 ? 18.328 24.130 25.580 1.00 19.59 215 TRP A O 1
ATOM 1619 N N . GLY A 1 206 ? 19.661 24.286 27.367 1.00 18.46 216 GLY A N 1
ATOM 1620 C CA . GLY A 1 206 ? 20.786 23.695 26.664 1.00 19.73 216 GLY A CA 1
ATOM 1621 C C . GLY A 1 206 ? 21.196 22.308 27.107 1.00 19.68 216 GLY A C 1
ATOM 1622 O O . GLY A 1 206 ? 22.194 21.787 26.608 1.00 21.08 216 GLY A O 1
ATOM 1623 N N . TYR A 1 207 ? 20.456 21.723 28.050 1.00 20.71 217 TYR A N 1
ATOM 1624 C CA . TYR A 1 207 ? 20.764 20.388 28.567 1.00 20.43 217 TYR A CA 1
ATOM 1625 C C . TYR A 1 207 ? 20.143 19.297 27.713 1.00 21.37 217 TYR A C 1
ATOM 1626 O O . TYR A 1 207 ? 19.154 19.530 26.997 1.00 21.35 217 TYR A O 1
ATOM 1635 N N . SER A 1 208 ? 20.706 18.093 27.808 1.00 21.78 218 SER A N 1
ATOM 1636 C CA . SER A 1 208 ? 20.252 16.965 26.998 1.00 23.24 218 SER A CA 1
ATOM 1637 C C . SER A 1 208 ? 18.944 16.361 27.508 1.00 23.26 218 SER A C 1
ATOM 1638 O O . SER A 1 208 ? 18.209 15.736 26.751 1.00 25.90 218 SER A O 1
ATOM 1641 N N . GLU A 1 209 ? 18.651 16.523 28.790 1.00 23.28 219 GLU A N 1
ATOM 1642 C CA . GLU A 1 209 ? 17.370 16.061 29.308 1.00 23.55 219 GLU A CA 1
ATOM 1643 C C . GLU A 1 209 ? 16.383 17.218 29.202 1.00 22.39 219 GLU A C 1
ATOM 1644 O O . GLU A 1 209 ? 16.749 18.356 29.493 1.00 21.71 219 GLU A O 1
ATOM 1654 N N . CYS A 1 210 ? 15.153 16.918 28.800 1.00 21.56 220 CYS A N 1
ATOM 1655 C CA . CYS A 1 210 ? 14.104 17.943 28.727 1.00 21.75 220 CYS A CA 1
ATOM 1656 C C . CYS A 1 210 ? 13.719 18.422 30.134 1.00 21.74 220 CYS A C 1
ATOM 1657 O O . CYS A 1 210 ? 13.941 17.719 31.141 1.00 24.02 220 CYS A O 1
ATOM 1660 N N . ALA A 1 211 ? 13.165 19.628 30.196 1.00 21.02 221 ALA A N 1
ATOM 1661 C CA . ALA A 1 211 ? 12.867 20.313 31.458 1.00 20.15 221 ALA A CA 1
ATOM 1662 C C . ALA A 1 211 ? 11.384 20.519 31.654 1.00 19.89 221 ALA A C 1
ATOM 1663 O O . ALA A 1 211 ? 10.733 21.150 30.817 1.00 19.80 221 ALA A O 1
ATOM 1665 N N . ASP A 1 212 ? 10.846 20.076 32.797 1.00 18.89 222 ASP A N 1
ATOM 1666 C CA . ASP A 1 212 ? 9.475 20.416 33.174 1.00 19.55 222 ASP A CA 1
ATOM 1667 C C . ASP A 1 212 ? 9.406 21.929 33.394 1.00 18.45 222 ASP A C 1
ATOM 1668 O O . ASP A 1 212 ? 10.224 22.496 34.113 1.00 19.31 222 ASP A O 1
ATOM 1673 N N . PHE A 1 213 ? 8.397 22.556 32.812 1.00 18.01 223 PHE A N 1
ATOM 1674 C CA . PHE A 1 213 ? 8.156 23.995 32.950 1.00 17.18 223 PHE A CA 1
ATOM 1675 C C . PHE A 1 213 ? 8.019 24.406 34.402 1.00 18.35 223 PHE A C 1
ATOM 1676 O O . PHE A 1 213 ? 8.391 25.515 34.776 1.00 19.39 223 PHE A O 1
ATOM 1684 N N . ASN A 1 214 ? 7.474 23.510 35.219 1.00 18.75 224 ASN A N 1
ATOM 1685 C CA . ASN A 1 214 ? 7.143 23.840 36.591 1.00 19.57 224 ASN A CA 1
ATOM 1686 C C . ASN A 1 214 ? 8.322 23.837 37.545 1.00 19.82 224 ASN A C 1
ATOM 1687 O O . ASN A 1 214 ? 8.202 24.354 38.670 1.00 21.18 224 ASN A O 1
ATOM 1692 N N . ASP A 1 215 A 9.455 23.276 37.124 1.00 19.35 224 ASP A N 1
ATOM 1693 C CA . ASP A 1 215 A 10.586 23.051 38.032 1.00 20.72 224 ASP A CA 1
ATOM 1694 C C . ASP A 1 215 A 11.887 23.715 37.601 1.00 20.12 224 ASP A C 1
ATOM 1695 O O . ASP A 1 215 A 12.932 23.539 38.242 1.00 20.83 224 ASP A O 1
ATOM 1700 N N . ASN A 1 216 ? 11.831 24.477 36.504 1.00 18.60 225 ASN A N 1
ATOM 1701 C CA . ASN A 1 216 ? 13.029 25.034 35.900 1.00 18.18 225 ASN A CA 1
ATOM 1702 C C . ASN A 1 216 ? 12.770 26.397 35.305 1.00 16.96 225 ASN A C 1
ATOM 1703 O O . ASN A 1 216 ? 11.671 26.639 34.798 1.00 17.95 225 ASN A O 1
ATOM 1708 N N . PHE A 1 217 ? 13.787 27.264 35.348 1.00 16.94 226 PHE A N 1
ATOM 1709 C CA . PHE A 1 217 ? 13.807 28.457 34.475 1.00 15.93 226 PHE A CA 1
ATOM 1710 C C . PHE A 1 217 ? 14.314 28.048 33.106 1.00 16.02 226 PHE A C 1
ATOM 1711 O O . PHE A 1 217 ? 15.459 27.570 32.960 1.00 16.64 226 PHE A O 1
ATOM 1719 N N . VAL A 1 218 ? 13.446 28.233 32.115 1.00 14.70 227 VAL A N 1
ATOM 1720 C CA . VAL A 1 218 ? 13.747 27.862 30.726 1.00 15.33 227 VAL A CA 1
ATOM 1721 C C . VAL A 1 218 ? 13.541 29.013 29.758 1.00 14.90 227 VAL A C 1
ATOM 1722 O O . VAL A 1 218 ? 13.844 28.859 28.568 1.00 16.17 227 VAL A O 1
ATOM 1726 N N . PHE A 1 219 ? 13.045 30.154 30.243 1.00 15.03 228 PHE A N 1
ATOM 1727 C CA . PHE A 1 219 ? 12.806 31.334 29.417 1.00 14.65 228 PHE A CA 1
ATOM 1728 C C . PHE A 1 219 ? 13.633 32.530 29.886 1.00 14.89 228 PHE A C 1
ATOM 1729 O O . PHE A 1 219 ? 13.544 32.951 31.046 1.00 15.45 228 PHE A O 1
ATOM 1737 N N . THR A 1 220 ? 14.457 33.024 28.971 1.00 14.81 229 THR A N 1
ATOM 1738 C CA . THR A 1 220 ? 15.208 34.251 29.193 1.00 14.91 229 THR A CA 1
ATOM 1739 C C . THR A 1 220 ? 14.248 35.418 28.972 1.00 15.15 229 THR A C 1
ATOM 1740 O O . THR A 1 220 ? 13.500 35.444 27.990 1.00 15.88 229 THR A O 1
ATOM 1744 N N . LYS A 1 221 ? 14.242 36.380 29.892 1.00 15.87 230 LYS A N 1
ATOM 1745 C CA . LYS A 1 221 ? 13.295 37.492 29.827 1.00 15.33 230 LYS A CA 1
ATOM 1746 C C . LYS A 1 221 ? 13.789 38.545 28.811 1.00 15.30 230 LYS A C 1
ATOM 1747 O O . LYS A 1 221 ? 14.957 38.935 28.841 1.00 16.09 230 LYS A O 1
ATOM 1753 N N . VAL A 1 222 ? 12.915 38.960 27.903 1.00 16.01 231 VAL A N 1
ATOM 1754 C CA . VAL A 1 222 ? 13.324 39.855 26.807 1.00 16.39 231 VAL A CA 1
ATOM 1755 C C . VAL A 1 222 ? 13.516 41.335 27.246 1.00 16.63 231 VAL A C 1
ATOM 1756 O O . VAL A 1 222 ? 14.485 41.953 26.823 1.00 17.52 231 VAL A O 1
ATOM 1760 N N . MET A 1 223 ? 12.649 41.836 28.127 1.00 16.36 232 MET A N 1
ATOM 1761 C CA . MET A 1 223 ? 12.687 43.255 28.504 1.00 17.19 232 MET A CA 1
ATOM 1762 C C . MET A 1 223 ? 14.073 43.776 28.921 1.00 18.29 232 MET A C 1
ATOM 1763 O O . MET A 1 223 ? 14.453 44.833 28.428 1.00 18.93 232 MET A O 1
ATOM 1771 N N . PRO A 1 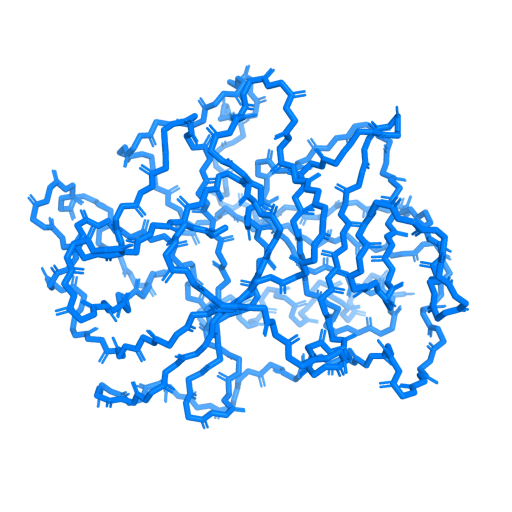224 ? 14.806 43.117 29.824 1.00 18.51 233 PRO A N 1
ATOM 1772 C CA . PRO A 1 224 ? 16.120 43.647 30.240 1.00 19.79 233 PRO A CA 1
ATOM 1773 C C . PRO A 1 224 ? 17.184 43.586 29.168 1.00 20.02 233 PRO A C 1
ATOM 1774 O O . PRO A 1 224 ? 18.253 44.151 29.350 1.00 21.79 233 PRO A O 1
ATOM 1778 N N . HIS A 1 225 ? 16.890 42.947 28.041 1.00 18.58 234 HIS A N 1
ATOM 1779 C CA . HIS A 1 225 ? 17.819 42.865 26.927 1.00 18.89 234 HIS A CA 1
ATOM 1780 C C . HIS A 1 225 ? 17.455 43.820 25.793 1.00 18.74 234 HIS A C 1
ATOM 1781 O O . HIS A 1 225 ? 18.129 43.824 24.779 1.00 18.21 234 HIS A O 1
ATOM 1788 N N . LYS A 1 226 ? 16.396 44.618 25.951 1.00 20.07 235 LYS A N 1
ATOM 1789 C CA . LYS A 1 226 ? 15.916 45.526 24.883 1.00 20.91 235 LYS A CA 1
ATOM 1790 C C . LYS A 1 226 ? 16.994 46.479 24.354 1.00 21.58 235 LYS A C 1
ATOM 1791 O O . LYS A 1 226 ? 17.151 46.634 23.140 1.00 20.99 235 LYS A O 1
ATOM 1796 N N . LYS A 1 227 ? 17.726 47.130 25.252 1.00 21.76 236 LYS A N 1
ATOM 1797 C CA . LYS A 1 227 ? 18.730 48.105 24.814 1.00 22.48 236 LYS A CA 1
ATOM 1798 C C . LYS A 1 227 ? 19.759 47.442 23.926 1.00 21.69 236 LYS A C 1
ATOM 1799 O O . LYS A 1 227 ? 20.026 47.925 22.832 1.00 21.80 236 LYS A O 1
ATOM 1805 N N . TRP A 1 228 ? 20.317 46.319 24.385 1.00 20.66 237 TRP A N 1
ATOM 1806 C CA . TRP A 1 228 ? 21.335 45.616 23.617 1.00 19.67 237 TRP A CA 1
ATOM 1807 C C . TRP A 1 228 ? 20.772 45.087 22.279 1.00 19.23 237 TRP A C 1
ATOM 1808 O O . TRP A 1 228 ? 21.400 45.238 21.238 1.00 19.54 237 TRP A O 1
ATOM 1819 N N . ILE A 1 229 ? 19.578 44.499 22.310 1.00 18.28 238 ILE A N 1
ATOM 1820 C CA . ILE A 1 229 ? 19.009 43.960 21.077 1.00 18.75 238 ILE A CA 1
ATOM 1821 C C . ILE A 1 229 ? 18.851 45.100 20.068 1.00 17.65 238 ILE A C 1
ATOM 1822 O O . ILE A 1 229 ? 19.325 44.990 18.932 1.00 17.38 238 ILE A O 1
ATOM 1827 N N . LYS A 1 230 ? 18.174 46.181 20.488 1.00 17.99 239 LYS A N 1
ATOM 1828 C CA . LYS A 1 230 ? 17.885 47.306 19.601 1.00 18.57 239 LYS A CA 1
ATOM 1829 C C . LYS A 1 230 ? 19.152 48.011 19.115 1.00 18.07 239 LYS A C 1
ATOM 1830 O O . LYS A 1 230 ? 19.244 48.348 17.939 1.00 18.61 239 LYS A O 1
ATOM 1837 N N . GLU A 1 231 ? 20.128 48.195 19.998 1.00 19.29 240 GLU A N 1
ATOM 1838 C CA . GLU A 1 231 ? 21.364 48.889 19.623 1.00 20.26 240 GLU A CA 1
ATOM 1839 C C . GLU A 1 231 ? 22.212 48.035 18.680 1.00 20.48 240 GLU A C 1
ATOM 1840 O O . GLU A 1 231 ? 22.823 48.537 17.744 1.00 20.93 240 GLU A O 1
ATOM 1846 N N . THR A 1 232 ? 22.212 46.715 18.880 1.00 20.76 241 THR A N 1
ATOM 1847 C CA . THR A 1 232 ? 22.946 45.836 17.996 1.00 21.01 241 THR A CA 1
ATOM 1848 C C . THR A 1 232 ? 22.379 45.843 16.582 1.00 20.57 241 THR A C 1
ATOM 1849 O O . THR A 1 232 ? 23.129 45.906 15.600 1.00 21.94 241 THR A O 1
ATOM 1853 N N . ILE A 1 233 ? 21.057 45.795 16.475 1.00 20.92 242 ILE A N 1
ATOM 1854 C CA . ILE A 1 233 ? 20.378 45.909 15.179 1.00 21.10 242 ILE A CA 1
ATOM 1855 C C . ILE A 1 233 ? 20.643 47.271 14.514 1.00 22.22 242 ILE A C 1
ATOM 1856 O O . ILE A 1 233 ? 20.969 47.329 13.317 1.00 22.88 242 ILE A O 1
ATOM 1861 N N . GLU A 1 234 ? 20.502 48.348 15.291 1.00 22.57 243 GLU A N 1
ATOM 1862 C CA . GLU A 1 234 ? 20.695 49.707 14.769 1.00 23.98 243 GLU A CA 1
ATOM 1863 C C . GLU A 1 234 ? 22.107 49.873 14.209 1.00 24.28 243 GLU A C 1
ATOM 1864 O O . GLU A 1 234 ? 22.273 50.421 13.106 1.00 24.48 243 GLU A O 1
ATOM 1870 N N . LYS A 1 235 ? 23.112 49.384 14.938 1.00 24.62 244 LYS A N 1
ATOM 1871 C CA . LYS A 1 235 ? 24.511 49.613 14.569 1.00 26.20 244 LYS A CA 1
ATOM 1872 C C . LYS A 1 235 ? 25.029 48.712 13.441 1.00 27.02 244 LYS A C 1
ATOM 1873 O O . LYS A 1 235 ? 26.025 49.043 12.781 1.00 28.40 244 LYS A O 1
ATOM 1875 N N . ASN A 1 236 ? 24.371 47.575 13.208 1.00 27.05 245 ASN A N 1
ATOM 1876 C CA . ASN A 1 236 ? 24.943 46.540 12.348 1.00 27.07 245 ASN A CA 1
ATOM 1877 C C . ASN A 1 236 ? 24.120 46.119 11.133 1.00 28.20 245 ASN A C 1
ATOM 1878 O O . ASN A 1 236 ? 24.512 45.196 10.415 1.00 28.02 245 ASN A O 1
ATOM 1883 N N . SER A 1 237 ? 22.979 46.759 10.907 1.00 29.74 246 SER A N 1
ATOM 1884 C CA . SER A 1 237 ? 22.109 46.380 9.793 1.00 30.89 246 SER A CA 1
ATOM 1885 C C . SER A 1 237 ? 22.726 46.783 8.449 1.00 32.58 246 SER A C 1
ATOM 1886 O O . SER A 1 237 ? 22.414 46.247 7.385 1.00 33.08 246 SER A O 1
#